Protein AF-A0A0K8NU10-F1 (afdb_monomer_lite)

Secondary structure (DSSP, 8-state):
-----PPPPPPPPPPPP--------------------PPPPTT--HHHHHHHHHHHHHHT-S--PPP--PPS--HHHHHHTTHHHHHHHHHHHHHHHHTT-TTTGGGGTT--HHHHHHHHHHHHHHHTT-S----SPPHHHHHTTS---HHHHHHHHHHHHHHHHHTT--HHHHHHHHHHHGGGHHHH----

InterPro domains:
  IPR001486 Truncated hemoglobin [PF01152] (77-189)
  IPR009050 Globin-like superfamily [SSF46458] (74-190)
  IPR012292 Globin/Protoglobin [G3DSA:1.10.490.10] (69-192)

Organism: Piscinibacter sakaiensis (NCBI:txid1547922)

Structure (mmCIF, N/CA/C/O backbone):
data_AF-A0A0K8NU10-F1
#
_entry.id   AF-A0A0K8NU10-F1
#
loop_
_atom_site.group_PDB
_atom_site.id
_atom_site.type_symbol
_atom_site.label_atom_id
_atom_site.label_alt_id
_atom_site.label_comp_id
_atom_site.label_asym_id
_atom_site.label_entity_id
_atom_site.label_seq_id
_atom_site.pdbx_PDB_ins_code
_atom_site.Cartn_x
_atom_site.Cartn_y
_atom_site.Cartn_z
_atom_site.occupancy
_atom_site.B_iso_or_equiv
_atom_site.auth_seq_id
_atom_site.auth_comp_id
_atom_site.auth_asym_id
_atom_site.auth_atom_id
_atom_site.pdbx_PDB_model_num
ATOM 1 N N . MET A 1 1 ? -20.390 8.077 38.124 1.00 53.06 1 MET A N 1
ATOM 2 C CA . MET A 1 1 ? -19.112 7.602 38.697 1.00 53.06 1 MET A CA 1
ATOM 3 C C . MET A 1 1 ? -19.196 6.093 38.885 1.00 53.06 1 MET A C 1
ATOM 5 O O . MET A 1 1 ? -19.767 5.669 39.873 1.00 53.06 1 MET A O 1
ATOM 9 N N . THR A 1 2 ? -18.676 5.319 37.929 1.00 52.81 2 THR A N 1
ATOM 10 C CA . THR A 1 2 ? -18.485 3.847 37.957 1.00 52.81 2 THR A CA 1
ATOM 11 C C . THR A 1 2 ? -17.644 3.498 36.714 1.00 52.81 2 THR A C 1
ATOM 13 O O . THR A 1 2 ? -18.166 3.134 35.672 1.00 52.81 2 THR A O 1
ATOM 16 N N . SER A 1 3 ? -16.391 3.950 36.662 1.00 49.91 3 SER A N 1
ATOM 17 C CA . SER A 1 3 ? -15.223 3.105 36.956 1.00 49.91 3 SER A CA 1
ATOM 18 C C . SER A 1 3 ? -15.109 1.892 36.021 1.00 49.91 3 SER A C 1
ATOM 20 O O . SER A 1 3 ? -15.654 0.825 36.297 1.00 49.91 3 SER A O 1
ATOM 22 N N . SER A 1 4 ? -14.374 2.067 34.919 1.00 51.44 4 SER A N 1
ATOM 23 C CA . SER A 1 4 ? -13.885 0.965 34.087 1.00 51.44 4 SER A CA 1
ATOM 24 C C . SER A 1 4 ? -12.809 0.180 34.837 1.00 51.44 4 SER A C 1
ATOM 26 O O . SER A 1 4 ? -11.883 0.780 35.380 1.00 51.44 4 SER A O 1
ATOM 28 N N . ALA A 1 5 ? -12.869 -1.151 34.795 1.00 60.06 5 ALA A N 1
ATOM 29 C CA . ALA A 1 5 ? -11.784 -2.018 35.251 1.00 60.06 5 ALA A CA 1
ATOM 30 C C . ALA A 1 5 ? -11.191 -2.781 34.057 1.00 60.06 5 ALA A C 1
ATOM 32 O O . ALA A 1 5 ? -11.875 -3.564 33.401 1.00 60.06 5 ALA A O 1
ATOM 33 N N . CYS A 1 6 ? -9.914 -2.528 33.773 1.00 50.19 6 CYS A N 1
ATOM 34 C CA . CYS A 1 6 ? -9.138 -3.238 32.757 1.00 50.19 6 CYS A CA 1
ATOM 35 C C . CYS A 1 6 ? -8.685 -4.611 33.305 1.00 50.19 6 CYS A C 1
ATOM 37 O O . CYS A 1 6 ? -8.271 -4.673 34.467 1.00 50.19 6 CYS A O 1
ATOM 39 N N . PRO A 1 7 ? -8.745 -5.713 32.531 1.00 71.62 7 PRO A N 1
ATOM 40 C CA . PRO A 1 7 ? -8.253 -7.012 32.986 1.00 71.62 7 PRO A CA 1
ATOM 41 C C . PRO A 1 7 ? -6.711 -7.046 33.109 1.00 71.62 7 PRO A C 1
ATOM 43 O O . PRO A 1 7 ? -6.014 -6.388 32.337 1.00 71.62 7 PRO A O 1
ATOM 46 N N . PRO A 1 8 ? -6.153 -7.825 34.056 1.00 68.50 8 PRO A N 1
ATOM 47 C CA . PRO A 1 8 ? -4.713 -7.869 34.323 1.00 68.50 8 PRO A CA 1
ATOM 48 C C . PRO A 1 8 ? -3.909 -8.672 33.275 1.00 68.50 8 PRO A C 1
ATOM 50 O O . PRO A 1 8 ? -4.461 -9.549 32.603 1.00 68.50 8 PRO A O 1
ATOM 53 N N . PRO A 1 9 ? -2.584 -8.437 33.165 1.00 64.06 9 PRO A N 1
ATOM 54 C CA . PRO A 1 9 ? -1.714 -9.133 32.216 1.00 64.06 9 PRO A CA 1
ATOM 55 C C . PRO A 1 9 ? -1.532 -10.625 32.543 1.00 64.06 9 PRO A C 1
ATOM 57 O O . PRO A 1 9 ? -1.513 -11.041 33.705 1.00 64.06 9 PRO A O 1
ATOM 60 N N . ARG A 1 10 ? -1.344 -11.444 31.499 1.00 71.56 10 ARG A N 1
ATOM 61 C CA . ARG A 1 10 ? -1.061 -12.885 31.628 1.00 71.56 10 ARG A CA 1
ATOM 62 C C . ARG A 1 10 ? 0.404 -13.133 32.016 1.00 71.56 10 ARG A C 1
ATOM 64 O O . ARG A 1 10 ? 1.303 -12.409 31.600 1.00 71.56 10 ARG A O 1
ATOM 71 N N . ARG A 1 11 ? 0.630 -14.162 32.841 1.00 70.00 11 ARG A N 1
ATOM 72 C CA . ARG A 1 11 ? 1.937 -14.517 33.430 1.00 70.00 11 ARG A CA 1
ATOM 73 C C . ARG A 1 11 ? 2.843 -15.298 32.454 1.00 70.00 11 ARG A C 1
ATOM 75 O O . ARG A 1 11 ? 2.315 -15.962 31.563 1.00 70.00 11 ARG A O 1
ATOM 82 N N . PRO A 1 12 ? 4.181 -15.260 32.634 1.00 57.56 12 PRO A N 1
ATOM 83 C CA . PRO A 1 12 ? 5.138 -15.948 31.763 1.00 57.56 12 PRO A CA 1
ATOM 84 C C . PRO A 1 12 ? 5.154 -17.479 31.931 1.00 57.56 12 PRO A C 1
ATOM 86 O O . PRO A 1 12 ? 4.765 -18.020 32.966 1.00 57.56 12 PRO A O 1
ATOM 89 N N . PHE A 1 13 ? 5.661 -18.162 30.899 1.00 47.59 13 PHE A N 1
ATOM 90 C CA . PHE A 1 13 ? 5.809 -19.620 30.821 1.00 47.59 13 PHE A CA 1
ATOM 91 C C . PHE A 1 13 ? 6.768 -20.204 31.881 1.00 47.59 13 PHE A C 1
ATOM 93 O O . PHE A 1 13 ? 7.851 -19.649 32.091 1.00 47.59 13 PHE A O 1
ATOM 100 N N . PRO A 1 14 ? 6.460 -21.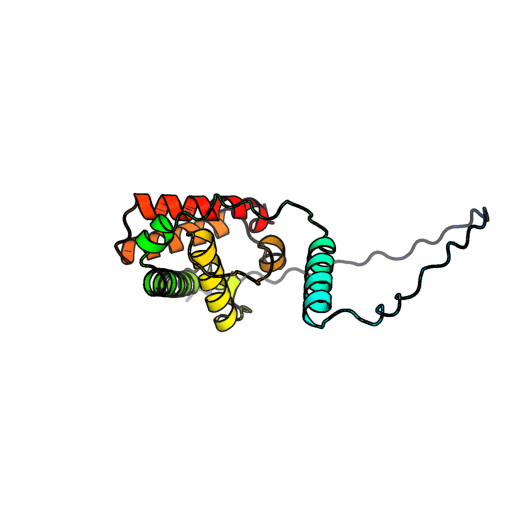373 32.477 1.00 61.03 14 PRO A N 1
ATOM 101 C CA . PRO A 1 14 ? 7.429 -22.138 33.254 1.00 61.03 14 PRO A CA 1
ATOM 102 C C . PRO A 1 14 ? 8.402 -22.903 32.339 1.00 61.03 14 PRO A C 1
ATOM 104 O O . PRO A 1 14 ? 7.995 -23.607 31.416 1.00 61.03 14 PRO A O 1
ATOM 107 N N . ARG A 1 15 ? 9.704 -22.812 32.635 1.00 55.34 15 ARG A N 1
ATOM 108 C CA . ARG A 1 15 ? 10.737 -23.703 32.080 1.00 55.34 15 ARG A CA 1
ATOM 109 C C . ARG A 1 15 ? 10.727 -25.033 32.842 1.00 55.34 15 ARG A C 1
ATOM 111 O O . ARG A 1 15 ? 10.757 -25.016 34.070 1.00 55.34 15 ARG A O 1
ATOM 118 N N . ALA A 1 16 ? 10.741 -26.161 32.134 1.00 51.81 16 ALA A N 1
ATOM 119 C CA . ALA A 1 16 ? 10.943 -27.485 32.731 1.00 51.81 16 ALA A CA 1
ATOM 120 C C . ALA A 1 16 ? 12.447 -27.847 32.781 1.00 51.81 16 ALA A C 1
ATOM 122 O O . ALA A 1 16 ? 13.176 -27.483 31.853 1.00 51.81 16 ALA A O 1
ATOM 123 N N . PRO A 1 17 ? 12.931 -28.535 33.834 1.00 52.34 17 PRO A N 1
ATOM 124 C CA . PRO A 1 17 ? 14.342 -28.867 33.983 1.00 52.34 17 PRO A CA 1
ATOM 125 C C . PRO A 1 17 ? 14.751 -30.209 33.353 1.00 52.34 17 PRO A C 1
ATOM 127 O O . PRO A 1 17 ? 13.970 -31.146 33.211 1.00 52.34 17 PRO A O 1
ATOM 130 N N . LEU A 1 18 ? 16.045 -30.249 33.046 1.00 47.84 18 LEU A N 1
ATOM 131 C CA . LEU A 1 18 ? 16.920 -31.363 32.685 1.00 47.84 18 LEU A CA 1
ATOM 132 C C . LEU A 1 18 ? 16.560 -32.746 33.280 1.00 47.84 18 LEU A C 1
ATOM 134 O O . LEU A 1 18 ? 16.511 -32.904 34.498 1.00 47.84 18 LEU A O 1
ATOM 138 N N . ALA A 1 19 ? 16.488 -33.770 32.421 1.00 49.47 19 ALA A N 1
ATOM 139 C CA . ALA A 1 19 ? 16.594 -35.180 32.805 1.00 49.47 19 ALA A CA 1
ATOM 140 C C . ALA A 1 19 ? 17.705 -35.867 31.987 1.00 49.47 19 ALA A C 1
ATOM 142 O O . ALA A 1 19 ? 17.554 -36.172 30.806 1.00 49.47 19 ALA A O 1
ATOM 143 N N . LEU A 1 20 ? 18.846 -36.062 32.643 1.00 42.09 20 LEU A N 1
ATOM 144 C CA . LEU A 1 20 ? 19.995 -36.853 32.203 1.00 42.09 20 LEU A CA 1
ATOM 145 C C . LEU A 1 20 ? 19.643 -38.350 32.238 1.00 42.09 20 LEU A C 1
ATOM 147 O O . LEU A 1 20 ? 19.118 -38.770 33.261 1.00 42.09 20 LEU A O 1
ATOM 151 N N . LEU A 1 21 ? 20.007 -39.155 31.224 1.00 44.81 21 LEU A N 1
ATOM 152 C CA . LEU A 1 21 ? 20.260 -40.606 31.376 1.00 44.81 21 LEU A CA 1
ATOM 153 C C . LEU A 1 21 ? 20.993 -41.221 30.152 1.00 44.81 21 LEU A C 1
ATOM 155 O O . LEU A 1 21 ? 20.432 -41.377 29.076 1.00 44.81 21 LEU A O 1
ATOM 159 N N . LEU A 1 22 ? 22.260 -41.581 30.388 1.00 44.12 22 LEU A N 1
ATOM 160 C CA . LEU A 1 22 ? 23.029 -42.730 29.870 1.00 44.12 22 LEU A CA 1
ATOM 161 C C . LEU A 1 22 ? 23.058 -43.107 28.365 1.00 44.12 22 LEU A C 1
ATOM 163 O O . LEU A 1 22 ? 22.191 -43.789 27.836 1.00 44.12 22 LEU A O 1
ATOM 167 N N . ALA A 1 23 ? 24.235 -42.846 27.783 1.00 43.00 23 ALA A N 1
ATOM 168 C CA . ALA A 1 23 ? 25.160 -43.854 27.237 1.00 43.00 23 ALA A CA 1
ATOM 169 C C . ALA A 1 23 ? 24.640 -44.938 26.260 1.00 43.00 23 ALA A C 1
ATOM 171 O O . ALA A 1 23 ? 24.169 -45.999 26.659 1.00 43.00 23 ALA A O 1
ATOM 172 N N . GLY A 1 24 ? 24.956 -44.744 24.976 1.00 37.50 24 GLY A N 1
ATOM 173 C CA . GLY A 1 24 ? 25.001 -45.794 23.954 1.00 37.50 24 GLY A CA 1
ATOM 174 C C . GLY A 1 24 ? 26.088 -45.473 22.928 1.00 37.50 24 GLY A C 1
ATOM 175 O O . GLY A 1 24 ? 25.858 -44.707 21.997 1.00 37.50 24 GLY A O 1
ATOM 176 N N . ALA A 1 25 ? 27.300 -45.996 23.127 1.00 52.28 25 ALA A N 1
ATOM 177 C CA . ALA A 1 25 ? 28.438 -45.693 22.265 1.00 52.28 25 ALA A CA 1
ATOM 178 C C . ALA A 1 25 ? 28.442 -46.571 21.005 1.00 52.28 25 ALA A C 1
ATOM 180 O O . ALA A 1 25 ? 28.657 -47.776 21.097 1.00 52.28 25 ALA A O 1
ATOM 181 N N . PHE A 1 26 ? 28.317 -45.951 19.831 1.00 44.09 26 PHE A N 1
ATOM 182 C CA . PHE A 1 26 ? 28.845 -46.499 18.581 1.00 44.09 26 PHE A CA 1
ATOM 183 C C . PHE A 1 26 ? 29.589 -45.408 17.817 1.00 44.09 26 PHE A C 1
ATOM 185 O O . PHE A 1 26 ? 28.994 -44.513 17.222 1.00 44.09 26 PHE A O 1
ATOM 192 N N . ALA A 1 27 ? 30.917 -45.490 17.849 1.00 48.19 27 ALA A N 1
ATOM 193 C CA . ALA A 1 27 ? 31.776 -44.686 17.001 1.00 48.19 27 ALA A CA 1
ATOM 194 C C . ALA A 1 27 ? 31.917 -45.369 15.635 1.00 48.19 27 ALA A C 1
ATOM 196 O O . ALA A 1 27 ? 32.550 -46.417 15.527 1.00 48.19 27 ALA A O 1
ATOM 197 N N . VAL A 1 28 ? 31.380 -44.747 14.585 1.00 52.53 28 VAL A N 1
ATOM 198 C CA . VAL A 1 28 ? 31.840 -44.968 13.209 1.00 52.53 28 VAL A CA 1
ATOM 199 C C . VAL A 1 28 ? 32.232 -43.611 12.649 1.00 52.53 28 VAL A C 1
ATOM 201 O O . VAL A 1 28 ? 31.415 -42.696 12.557 1.00 52.53 28 VAL A O 1
ATOM 204 N N . GLY A 1 29 ? 33.518 -43.458 12.346 1.00 48.31 29 GLY A N 1
ATOM 205 C CA . GLY A 1 29 ? 34.075 -42.192 11.901 1.00 48.31 29 GLY A CA 1
ATOM 206 C C . GLY A 1 29 ? 33.703 -41.874 10.456 1.00 48.31 29 GLY A C 1
ATOM 207 O O . GLY A 1 29 ? 33.970 -42.647 9.540 1.00 48.31 29 GLY A O 1
ATOM 208 N N . SER A 1 30 ? 33.184 -40.673 10.239 1.00 44.94 30 SER A N 1
ATOM 209 C CA . SER A 1 30 ? 33.391 -39.938 8.994 1.00 44.94 30 SER A CA 1
ATOM 210 C C . SER A 1 30 ? 33.490 -38.461 9.336 1.00 44.94 30 SER A C 1
ATOM 212 O O . SER A 1 30 ? 32.489 -37.766 9.490 1.00 44.94 30 SER A O 1
ATOM 214 N N . ALA A 1 31 ? 34.729 -37.991 9.489 1.00 45.94 31 ALA A N 1
ATOM 215 C CA . ALA A 1 31 ? 35.037 -36.573 9.564 1.00 45.94 31 ALA A CA 1
ATOM 216 C C . ALA A 1 31 ? 34.828 -35.962 8.172 1.00 45.94 31 ALA A C 1
ATOM 218 O O . ALA A 1 31 ? 35.775 -35.765 7.411 1.00 45.94 31 ALA A O 1
ATOM 219 N N . ALA A 1 32 ? 33.569 -35.683 7.831 1.00 47.06 32 ALA A N 1
ATOM 220 C CA . ALA A 1 32 ? 33.248 -34.768 6.752 1.00 47.06 32 ALA A CA 1
ATOM 221 C C . ALA A 1 32 ? 33.792 -33.395 7.162 1.00 47.06 32 ALA A C 1
ATOM 223 O O . ALA A 1 32 ? 33.199 -32.696 7.986 1.00 47.06 32 ALA A O 1
ATOM 224 N N . ALA A 1 33 ? 34.970 -33.051 6.640 1.00 42.62 33 ALA A N 1
ATOM 225 C CA . ALA A 1 33 ? 35.561 -31.740 6.827 1.00 42.62 33 ALA A CA 1
ATOM 226 C C . ALA A 1 33 ? 34.549 -30.690 6.359 1.00 42.62 33 ALA A C 1
ATOM 228 O O . ALA A 1 33 ? 34.180 -30.656 5.184 1.00 42.62 33 ALA A O 1
ATOM 229 N N . GLN A 1 34 ? 34.077 -29.853 7.285 1.00 52.75 34 GLN A N 1
ATOM 230 C CA . GLN A 1 34 ? 33.239 -28.719 6.923 1.00 52.75 34 GLN A CA 1
ATOM 231 C C . GLN A 1 34 ? 34.078 -27.806 6.021 1.00 52.75 34 GLN A C 1
ATOM 233 O O . GLN A 1 34 ? 35.161 -27.390 6.448 1.00 52.75 34 GLN A O 1
ATOM 238 N N . PRO A 1 35 ? 33.638 -27.494 4.789 1.00 47.38 35 PRO A N 1
ATOM 239 C CA . PRO A 1 35 ? 34.339 -26.515 3.982 1.00 47.38 35 PRO A CA 1
ATOM 240 C C . PRO A 1 35 ? 34.232 -25.168 4.698 1.00 47.38 35 PRO A C 1
ATOM 242 O O . PRO A 1 35 ? 33.139 -24.627 4.869 1.00 47.38 35 PRO A O 1
ATOM 245 N N . GLY A 1 36 ? 35.376 -24.634 5.132 1.00 56.59 36 GLY A N 1
ATOM 246 C CA . GLY A 1 36 ? 35.460 -23.245 5.577 1.00 56.59 36 GLY A CA 1
ATOM 247 C C . GLY A 1 36 ? 34.979 -22.299 4.467 1.00 56.59 36 GLY A C 1
ATOM 248 O O . GLY A 1 36 ? 34.924 -22.708 3.302 1.00 56.59 36 GLY A O 1
ATOM 249 N N . PRO A 1 37 ? 34.622 -21.044 4.793 1.00 57.56 37 PRO A N 1
ATOM 250 C CA . PRO A 1 37 ? 34.118 -20.097 3.805 1.00 57.56 37 PRO A CA 1
ATOM 251 C C . PRO A 1 37 ? 35.109 -19.980 2.645 1.00 57.56 37 PRO A C 1
ATOM 253 O O . PRO A 1 37 ? 36.232 -19.504 2.818 1.00 57.56 37 PRO A O 1
ATOM 256 N N . ALA A 1 38 ? 34.694 -20.453 1.468 1.00 56.62 38 ALA A N 1
ATOM 257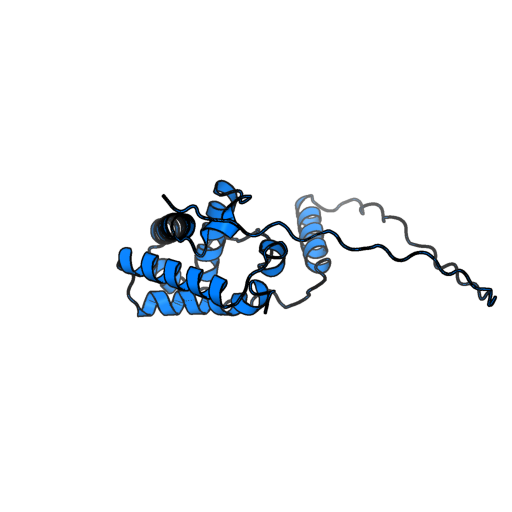 C CA . ALA A 1 38 ? 35.518 -20.405 0.273 1.00 56.62 38 ALA A CA 1
ATOM 258 C C . ALA A 1 38 ? 35.875 -18.945 -0.020 1.00 56.62 38 ALA A C 1
ATOM 260 O O . ALA A 1 38 ? 34.983 -18.100 -0.149 1.00 56.62 38 ALA A O 1
ATOM 261 N N . ALA A 1 39 ? 37.174 -18.655 -0.115 1.00 55.31 39 ALA A N 1
ATOM 262 C CA . ALA A 1 39 ? 37.647 -17.331 -0.491 1.00 55.31 39 ALA A CA 1
ATOM 263 C C . ALA A 1 39 ? 36.999 -16.912 -1.828 1.00 55.31 39 ALA A C 1
ATOM 265 O O . ALA A 1 39 ? 36.853 -17.757 -2.720 1.00 55.31 39 ALA A O 1
ATOM 266 N N . PRO A 1 40 ? 36.586 -15.642 -1.988 1.00 56.94 40 PRO A N 1
ATOM 267 C CA . PRO A 1 40 ? 35.978 -15.187 -3.231 1.00 56.94 40 PRO A CA 1
ATOM 268 C C . PRO A 1 40 ? 36.960 -15.387 -4.390 1.00 56.94 40 PRO A C 1
ATOM 270 O O . PRO A 1 40 ? 38.117 -14.971 -4.315 1.00 56.94 40 PRO A O 1
ATOM 273 N N . ALA A 1 41 ? 36.496 -16.035 -5.460 1.00 54.38 41 ALA A N 1
ATOM 274 C CA . ALA A 1 41 ? 37.310 -16.268 -6.645 1.00 54.38 41 ALA A CA 1
ATOM 275 C C . ALA A 1 41 ? 37.750 -14.920 -7.257 1.00 54.38 41 ALA A C 1
ATOM 277 O O . ALA A 1 41 ? 36.896 -14.056 -7.486 1.00 54.38 41 ALA A O 1
ATOM 278 N N . PRO A 1 42 ? 39.052 -14.711 -7.526 1.00 58.62 42 PRO A N 1
ATOM 279 C CA . PRO A 1 42 ? 39.532 -13.454 -8.082 1.00 58.62 42 PRO A CA 1
ATOM 280 C C . PRO A 1 42 ? 39.078 -13.291 -9.541 1.00 58.62 42 PRO A C 1
ATOM 282 O O . PRO A 1 42 ? 39.153 -14.232 -10.326 1.00 58.62 42 PRO A O 1
ATOM 285 N N . GLY A 1 43 ? 38.656 -12.076 -9.913 1.00 66.62 43 GLY A N 1
ATOM 286 C CA . GLY A 1 43 ? 38.453 -11.679 -11.315 1.00 66.62 43 GLY A CA 1
ATOM 287 C C . GLY A 1 43 ? 37.012 -11.419 -11.774 1.00 66.62 43 GLY A C 1
ATOM 288 O O . GLY A 1 43 ? 36.824 -11.039 -12.925 1.00 66.62 43 GLY A O 1
ATOM 289 N N . LEU A 1 44 ? 35.995 -11.571 -10.919 1.00 70.19 44 LEU A N 1
ATOM 290 C CA . LEU A 1 44 ? 34.618 -11.181 -11.268 1.00 70.19 44 LEU A CA 1
ATOM 291 C C . LEU A 1 44 ? 34.399 -9.673 -11.080 1.00 70.19 44 LEU A C 1
ATOM 293 O O . LEU A 1 44 ? 34.861 -9.111 -10.084 1.00 70.19 44 LEU A O 1
ATOM 297 N N . SER A 1 45 ? 33.662 -9.026 -11.991 1.00 79.69 45 SER A N 1
ATOM 298 C CA . SER A 1 45 ? 33.322 -7.602 -11.852 1.00 79.69 45 SER A CA 1
ATOM 299 C C . SER A 1 45 ? 32.448 -7.363 -10.607 1.00 79.69 45 SER A C 1
ATOM 301 O O . SER A 1 45 ? 31.733 -8.278 -10.179 1.00 79.69 45 SER A O 1
ATOM 303 N N . PRO A 1 46 ? 32.451 -6.150 -10.019 1.00 81.44 46 PRO A N 1
ATOM 304 C CA . PRO A 1 46 ? 31.573 -5.822 -8.893 1.00 81.44 46 PRO A CA 1
ATOM 305 C C . PRO A 1 46 ? 30.088 -6.088 -9.187 1.00 81.44 46 PRO A C 1
ATOM 307 O O . PRO A 1 46 ? 29.351 -6.516 -8.303 1.00 81.44 46 PRO A O 1
ATOM 310 N N . GLU A 1 47 ? 29.665 -5.909 -10.441 1.00 71.56 47 GLU A N 1
ATOM 311 C CA . GLU A 1 47 ? 28.308 -6.197 -10.918 1.00 71.56 47 GLU A CA 1
ATOM 312 C C . GLU A 1 47 ? 28.003 -7.700 -10.867 1.00 71.56 47 GLU A C 1
ATOM 314 O O . GLU A 1 47 ? 27.011 -8.108 -10.263 1.00 71.56 47 GLU A O 1
ATOM 319 N N . THR A 1 48 ? 28.894 -8.546 -11.402 1.00 80.50 48 THR A N 1
ATOM 320 C CA . THR A 1 48 ? 28.746 -10.009 -11.337 1.00 80.50 48 THR A CA 1
ATOM 321 C C . THR A 1 48 ? 28.764 -10.515 -9.892 1.00 80.50 48 THR A C 1
ATOM 323 O O . THR A 1 48 ? 28.011 -11.424 -9.543 1.00 80.50 48 THR A O 1
ATOM 326 N N . GLN A 1 49 ? 29.586 -9.920 -9.021 1.00 78.75 49 GLN A N 1
ATOM 327 C CA . GLN A 1 49 ? 29.600 -10.253 -7.594 1.00 78.75 49 GLN A CA 1
ATOM 328 C C . GLN A 1 49 ? 28.276 -9.876 -6.907 1.00 78.75 49 GLN A C 1
ATOM 330 O O . GLN A 1 49 ? 27.739 -10.683 -6.144 1.00 78.75 49 GLN A O 1
ATOM 335 N N . ALA A 1 50 ? 27.716 -8.700 -7.210 1.00 70.69 50 ALA A N 1
ATOM 336 C CA . ALA A 1 50 ? 26.418 -8.266 -6.694 1.00 70.69 50 ALA A CA 1
ATOM 337 C C . ALA A 1 50 ? 25.262 -9.152 -7.193 1.00 70.69 50 ALA A C 1
ATOM 339 O O . ALA A 1 50 ? 24.360 -9.483 -6.421 1.00 70.69 50 ALA A O 1
ATOM 340 N N . GLU A 1 51 ? 25.291 -9.588 -8.453 1.00 67.06 51 GLU A N 1
ATOM 341 C CA . GLU A 1 51 ? 24.270 -10.478 -9.012 1.00 67.06 51 GLU A CA 1
ATOM 342 C C . GLU A 1 51 ? 24.334 -11.889 -8.406 1.00 67.06 51 GLU A C 1
ATOM 344 O O . GLU A 1 51 ? 23.315 -12.413 -7.955 1.00 67.06 51 GLU A O 1
ATOM 349 N N . ILE A 1 52 ? 25.533 -12.463 -8.252 1.00 73.94 52 ILE A N 1
ATOM 350 C CA . ILE A 1 52 ? 25.722 -13.739 -7.540 1.00 73.94 52 ILE A CA 1
ATOM 351 C C . ILE A 1 52 ? 25.268 -13.632 -6.075 1.00 73.94 52 ILE A C 1
ATOM 353 O O . ILE A 1 52 ? 24.660 -14.570 -5.552 1.00 73.94 52 ILE A O 1
ATOM 357 N N . ALA A 1 53 ? 25.524 -12.504 -5.403 1.00 71.56 53 ALA A N 1
ATOM 358 C CA . ALA A 1 53 ? 25.055 -12.271 -4.038 1.00 71.56 53 ALA A CA 1
ATOM 359 C C . ALA A 1 53 ? 23.518 -12.211 -3.957 1.00 71.56 53 ALA A C 1
ATOM 361 O O . ALA A 1 53 ? 22.935 -12.858 -3.087 1.00 71.56 53 ALA A O 1
ATOM 362 N N . ARG A 1 54 ? 22.855 -11.519 -4.897 1.00 73.88 54 ARG A N 1
ATOM 363 C CA . ARG A 1 54 ? 21.384 -11.478 -5.016 1.00 73.88 54 ARG A CA 1
ATOM 364 C C . ARG A 1 54 ? 20.789 -12.872 -5.234 1.00 73.88 54 ARG A C 1
ATOM 366 O O . ARG A 1 54 ? 19.863 -13.250 -4.519 1.00 73.88 54 ARG A O 1
ATOM 373 N N . VAL A 1 55 ? 21.346 -13.661 -6.157 1.00 68.44 55 VAL A N 1
ATOM 374 C CA . VAL A 1 55 ? 20.887 -15.037 -6.427 1.00 68.44 55 VAL A CA 1
ATOM 375 C C . VAL A 1 55 ? 21.066 -15.931 -5.196 1.00 68.44 55 VAL A C 1
ATOM 377 O O . VAL A 1 55 ? 20.134 -16.632 -4.807 1.00 68.44 55 VAL A O 1
ATOM 380 N N . ARG A 1 56 ? 22.219 -15.868 -4.515 1.00 78.44 56 ARG A N 1
ATOM 381 C CA . ARG A 1 56 ? 22.459 -16.634 -3.277 1.00 78.44 56 ARG A CA 1
ATOM 382 C C . ARG A 1 56 ? 21.523 -16.228 -2.139 1.00 78.44 56 ARG A C 1
ATOM 384 O O . ARG A 1 56 ? 21.030 -17.104 -1.438 1.00 78.44 56 ARG A O 1
ATOM 391 N N . ALA A 1 57 ? 21.243 -14.935 -1.974 1.00 63.56 57 ALA A N 1
ATOM 392 C CA . ALA A 1 57 ? 20.295 -14.448 -0.974 1.00 63.56 57 ALA A CA 1
ATOM 393 C C . ALA A 1 57 ? 18.858 -14.924 -1.257 1.00 63.56 57 ALA A C 1
ATOM 395 O O . ALA A 1 57 ? 18.151 -15.302 -0.325 1.00 63.56 57 ALA A O 1
ATOM 396 N N . ALA A 1 58 ? 18.449 -14.978 -2.530 1.00 56.38 58 ALA A N 1
ATOM 397 C CA . ALA A 1 58 ? 17.164 -15.548 -2.935 1.00 56.38 58 ALA A CA 1
ATOM 398 C C . ALA A 1 58 ? 17.088 -17.069 -2.692 1.00 56.38 58 ALA A C 1
ATOM 400 O O . ALA A 1 58 ? 16.058 -17.568 -2.250 1.00 56.38 58 ALA A O 1
ATOM 401 N N . MET A 1 59 ? 18.183 -17.805 -2.918 1.00 56.91 59 MET A N 1
ATOM 402 C CA . MET A 1 59 ? 18.267 -19.251 -2.648 1.00 56.91 59 MET A CA 1
ATOM 403 C C . MET A 1 59 ? 18.377 -19.608 -1.155 1.00 56.91 59 MET A C 1
ATOM 405 O O . MET A 1 59 ? 18.176 -20.764 -0.796 1.00 56.91 59 MET A O 1
ATOM 409 N N . ALA A 1 60 ? 18.693 -18.642 -0.287 1.00 58.34 60 ALA A N 1
ATOM 410 C CA . ALA A 1 60 ? 18.767 -18.823 1.165 1.00 58.34 60 ALA A CA 1
ATOM 411 C C . ALA A 1 60 ? 17.423 -18.577 1.887 1.00 58.34 60 ALA A C 1
ATOM 413 O O . ALA A 1 60 ? 17.366 -18.618 3.117 1.00 58.34 60 ALA A O 1
ATOM 414 N N . ASP A 1 61 ? 16.339 -18.305 1.152 1.00 52.12 61 ASP A N 1
ATOM 415 C CA . ASP A 1 61 ? 14.989 -18.211 1.713 1.00 52.12 61 ASP A CA 1
ATOM 416 C C . ASP A 1 61 ? 14.416 -19.627 1.951 1.00 52.12 61 ASP A C 1
ATOM 418 O O . ASP A 1 61 ? 14.281 -20.383 0.988 1.00 52.12 61 ASP A O 1
ATOM 422 N N . PRO A 1 62 ? 14.060 -20.029 3.190 1.00 53.75 62 PRO A N 1
ATOM 423 C CA . PRO A 1 62 ? 13.562 -21.382 3.474 1.00 53.75 62 PRO A CA 1
ATOM 424 C C . PRO A 1 62 ? 12.160 -21.681 2.906 1.00 53.75 62 PRO A C 1
ATOM 426 O O . PRO A 1 62 ? 11.651 -22.785 3.086 1.00 53.75 62 PRO A O 1
ATOM 429 N N . ASP A 1 63 ? 11.528 -20.718 2.231 1.00 55.78 63 ASP A N 1
ATOM 430 C CA . ASP A 1 63 ? 10.236 -20.857 1.553 1.00 55.78 63 ASP A CA 1
ATOM 431 C C . ASP A 1 63 ? 10.426 -20.649 0.035 1.00 55.78 63 ASP A C 1
ATOM 433 O O . ASP A 1 63 ? 10.197 -19.546 -0.471 1.00 55.78 63 ASP A O 1
ATOM 437 N N . PRO A 1 64 ? 10.863 -21.682 -0.719 1.00 52.50 64 PRO A N 1
ATOM 438 C CA . PRO A 1 64 ? 11.170 -21.591 -2.146 1.00 52.50 64 PRO A CA 1
ATOM 439 C C . PRO A 1 64 ? 9.897 -21.614 -3.004 1.00 52.50 64 PRO A C 1
ATOM 441 O O . PRO A 1 64 ? 9.825 -22.291 -4.033 1.00 52.50 64 PRO A O 1
ATOM 444 N N . ARG A 1 65 ? 8.849 -20.893 -2.589 1.00 57.50 65 ARG A N 1
ATOM 445 C CA . ARG A 1 65 ? 7.716 -20.655 -3.480 1.00 57.50 65 ARG A CA 1
ATOM 446 C C . ARG A 1 65 ? 8.200 -19.810 -4.656 1.00 57.50 65 ARG A C 1
ATOM 448 O O . ARG A 1 65 ? 8.978 -18.876 -4.454 1.00 57.50 65 ARG A O 1
ATOM 455 N N . PRO A 1 66 ? 7.768 -20.142 -5.887 1.00 47.25 66 PRO A N 1
ATOM 456 C CA . PRO A 1 66 ? 8.225 -19.432 -7.070 1.00 47.25 66 PRO A CA 1
ATOM 457 C C . PRO A 1 66 ? 7.952 -17.934 -6.896 1.00 47.25 66 PRO A C 1
ATOM 459 O O . PRO A 1 66 ? 6.932 -17.584 -6.281 1.00 47.25 66 PRO A O 1
ATOM 462 N N . PRO A 1 67 ? 8.820 -17.051 -7.435 1.00 54.22 67 PRO A N 1
ATOM 463 C CA . PRO A 1 67 ? 8.520 -15.625 -7.466 1.00 54.22 67 PRO A CA 1
ATOM 464 C C . PRO A 1 67 ? 7.110 -15.477 -8.023 1.00 54.22 67 PRO A C 1
ATOM 466 O O . PRO A 1 67 ? 6.794 -16.134 -9.014 1.00 54.22 67 PRO A O 1
ATOM 469 N N . VAL A 1 68 ? 6.253 -14.688 -7.360 1.00 55.09 68 VAL A N 1
ATOM 470 C CA . VAL A 1 68 ? 4.860 -14.522 -7.797 1.00 55.09 68 VAL A CA 1
ATOM 471 C C . VAL A 1 68 ? 4.902 -14.147 -9.271 1.00 55.09 68 VAL A C 1
ATOM 473 O O . VAL A 1 68 ? 5.371 -13.058 -9.614 1.00 55.09 68 VAL A O 1
ATOM 476 N N . VAL A 1 69 ? 4.479 -15.087 -10.123 1.00 47.50 69 VAL A N 1
ATOM 477 C CA . VAL A 1 69 ? 4.476 -14.929 -11.575 1.00 47.50 69 VAL A CA 1
ATOM 478 C C . VAL A 1 69 ? 3.291 -14.034 -11.882 1.00 47.50 69 VAL A C 1
ATOM 480 O O . VAL A 1 69 ? 2.204 -14.489 -12.232 1.00 47.50 69 VAL A O 1
ATOM 483 N N . VAL A 1 70 ? 3.495 -12.741 -11.635 1.00 54.31 70 VAL A N 1
ATOM 484 C CA . VAL A 1 70 ? 2.597 -11.692 -12.095 1.00 54.31 70 VAL A CA 1
ATOM 485 C C . VAL A 1 70 ? 2.492 -11.873 -13.605 1.00 54.31 70 VAL A C 1
ATOM 487 O O . VAL A 1 70 ? 3.508 -12.090 -14.274 1.00 54.31 70 VAL A O 1
ATOM 490 N N . ALA A 1 71 ? 1.270 -11.825 -14.132 1.00 52.88 71 ALA A N 1
ATOM 491 C CA . ALA A 1 71 ? 1.052 -11.823 -15.573 1.00 52.88 71 ALA A CA 1
ATOM 492 C C . ALA A 1 71 ? 1.936 -10.741 -16.232 1.00 52.88 71 ALA A C 1
ATOM 494 O O . ALA A 1 71 ? 2.221 -9.728 -15.579 1.00 52.88 71 ALA A O 1
ATOM 495 N N . PRO A 1 72 ? 2.388 -10.931 -17.490 1.00 52.75 72 PRO A N 1
ATOM 496 C CA . PRO A 1 72 ? 3.207 -9.937 -18.180 1.00 52.75 72 PRO A CA 1
ATOM 497 C C . PRO A 1 72 ? 2.564 -8.558 -18.048 1.00 52.75 72 PRO A C 1
ATOM 499 O O . PRO A 1 72 ? 1.353 -8.424 -18.231 1.00 52.75 72 PRO A O 1
ATOM 502 N N . ALA A 1 73 ? 3.374 -7.570 -17.661 1.00 56.53 73 ALA A N 1
ATOM 503 C CA . ALA A 1 73 ? 2.890 -6.265 -17.237 1.00 56.53 73 ALA A CA 1
ATOM 504 C C . ALA A 1 73 ? 1.954 -5.660 -18.293 1.00 56.53 73 ALA A C 1
ATOM 506 O O . ALA A 1 73 ? 2.399 -5.273 -19.372 1.00 56.53 73 ALA A O 1
ATOM 507 N N . ASP A 1 74 ? 0.663 -5.568 -17.963 1.00 62.88 74 ASP A N 1
ATOM 508 C CA . ASP A 1 74 ? -0.296 -4.745 -18.690 1.00 62.88 74 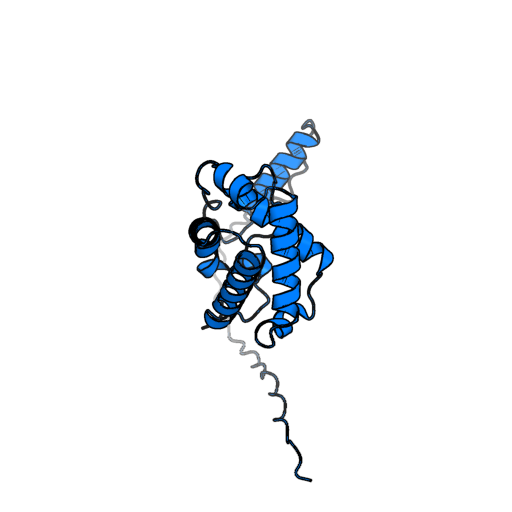ASP A CA 1
ATOM 509 C C . ASP A 1 74 ? -0.280 -3.339 -18.071 1.00 62.88 74 ASP A C 1
ATOM 511 O O . ASP A 1 74 ? -0.976 -3.095 -17.076 1.00 62.88 74 ASP A O 1
ATOM 515 N N . PRO A 1 75 ? 0.467 -2.376 -18.644 1.00 81.44 75 PRO A N 1
ATOM 516 C CA . PRO A 1 75 ? 0.499 -1.016 -18.127 1.00 81.44 75 PRO A CA 1
ATOM 517 C C . PRO A 1 75 ? -0.859 -0.306 -18.235 1.00 81.44 75 PRO A C 1
ATOM 519 O O . PRO A 1 75 ? -0.981 0.815 -17.744 1.00 81.44 75 PRO A O 1
ATOM 522 N N . ALA A 1 76 ? -1.897 -0.895 -18.849 1.00 93.81 76 ALA A N 1
ATOM 523 C CA . ALA A 1 76 ? -3.239 -0.327 -18.800 1.00 93.81 76 ALA A CA 1
ATOM 524 C C . ALA A 1 76 ? -3.823 -0.318 -17.380 1.00 93.81 76 ALA A C 1
ATOM 526 O O . ALA A 1 76 ? -4.583 0.600 -17.083 1.00 93.81 76 ALA A O 1
ATOM 527 N N . LEU A 1 77 ? -3.467 -1.258 -16.491 1.00 96.25 77 LEU A N 1
ATOM 528 C CA . LEU A 1 77 ? -3.903 -1.189 -15.090 1.00 96.25 77 LEU A CA 1
ATOM 529 C C . LEU A 1 77 ? -3.196 -0.041 -14.351 1.00 96.25 77 LEU A C 1
ATOM 531 O O . LEU A 1 77 ? -3.870 0.812 -13.782 1.00 96.25 77 LEU A O 1
ATOM 535 N N . TYR A 1 78 ? -1.868 0.053 -14.442 1.00 97.12 78 TYR A N 1
ATOM 536 C CA . TYR A 1 78 ? -1.086 1.162 -13.883 1.00 97.12 78 TYR A CA 1
ATOM 537 C C . TYR A 1 78 ? -1.562 2.535 -14.385 1.00 97.12 78 TYR A C 1
ATOM 539 O O . TYR A 1 78 ? -1.766 3.452 -13.588 1.00 97.12 78 TYR A O 1
ATOM 547 N N . ARG A 1 79 ? -1.823 2.676 -15.694 1.00 97.00 79 ARG A N 1
ATOM 548 C CA . ARG A 1 79 ? -2.415 3.899 -16.266 1.00 97.00 79 ARG A CA 1
ATOM 549 C C . ARG A 1 79 ? -3.822 4.168 -15.730 1.00 97.00 79 ARG A C 1
ATOM 551 O O . ARG A 1 79 ? -4.109 5.306 -15.379 1.00 97.00 79 ARG A O 1
ATOM 558 N N . ALA A 1 80 ? -4.680 3.150 -15.627 1.00 97.50 80 ALA A N 1
ATOM 559 C CA . ALA A 1 80 ? -6.045 3.298 -15.115 1.00 97.50 80 ALA A CA 1
ATOM 560 C C . ALA A 1 80 ? -6.106 3.643 -13.614 1.00 97.50 80 ALA A C 1
ATOM 562 O O . ALA A 1 80 ? -7.079 4.246 -13.172 1.00 97.50 80 ALA A O 1
ATOM 563 N N . LEU A 1 81 ? -5.066 3.310 -12.842 1.00 98.12 81 LEU A N 1
ATOM 564 C CA . LEU A 1 81 ? -4.891 3.763 -11.456 1.00 98.12 81 LEU A CA 1
ATOM 565 C C . LEU A 1 81 ? -4.337 5.196 -11.348 1.00 98.12 81 LEU A C 1
ATOM 567 O O . LEU A 1 81 ? -4.261 5.720 -10.241 1.00 98.12 81 LEU A O 1
ATOM 571 N N . GLY A 1 82 ? -3.962 5.834 -12.466 1.00 97.12 82 GLY A N 1
ATOM 572 C CA . GLY A 1 82 ? -3.425 7.200 -12.525 1.00 97.12 82 GLY A CA 1
ATOM 573 C C . GLY A 1 82 ? -1.893 7.301 -12.571 1.00 97.12 82 GLY A C 1
ATOM 574 O O . GLY A 1 82 ? -1.343 8.369 -12.299 1.00 97.12 82 GLY A O 1
ATOM 575 N N . GLY A 1 83 ? -1.178 6.214 -12.882 1.00 96.69 83 GLY A N 1
ATOM 576 C CA . GLY A 1 83 ? 0.285 6.215 -12.977 1.00 96.69 83 GLY A CA 1
ATOM 577 C C . GLY A 1 83 ? 0.970 6.589 -11.649 1.00 96.69 83 GLY A C 1
ATOM 578 O O . GLY A 1 83 ? 0.455 6.228 -10.589 1.00 96.69 83 GLY A O 1
ATOM 579 N N . PRO A 1 84 ? 2.108 7.317 -11.658 1.00 96.94 84 PRO A N 1
ATOM 580 C CA . PRO A 1 84 ? 2.857 7.637 -10.439 1.00 96.94 84 PRO A CA 1
ATOM 581 C C . PRO A 1 84 ? 2.021 8.382 -9.387 1.00 96.94 84 PRO A C 1
ATOM 583 O O . PRO A 1 84 ? 1.921 7.921 -8.255 1.00 96.94 84 PRO A O 1
ATOM 586 N N . ALA A 1 85 ? 1.366 9.485 -9.770 1.00 98.12 85 ALA A N 1
ATOM 587 C CA . ALA A 1 85 ? 0.522 10.292 -8.877 1.00 98.12 85 ALA A CA 1
ATOM 588 C C . ALA A 1 85 ? -0.764 9.556 -8.446 1.00 98.12 85 ALA A C 1
ATOM 590 O O . ALA A 1 85 ? -1.308 9.779 -7.360 1.00 98.12 85 ALA A O 1
ATOM 591 N N . GLY A 1 86 ? -1.237 8.646 -9.301 1.00 98.38 86 GLY A N 1
ATOM 592 C CA . GLY A 1 86 ? -2.289 7.688 -9.002 1.00 98.38 86 GLY A CA 1
ATOM 593 C C . GLY A 1 86 ? -1.934 6.792 -7.820 1.00 98.38 86 GLY A C 1
ATOM 594 O O . GLY A 1 86 ? -2.604 6.857 -6.788 1.00 98.38 86 GLY A O 1
ATOM 595 N N . ILE A 1 87 ? -0.846 6.026 -7.956 1.00 98.62 87 ILE A N 1
ATOM 596 C CA . ILE A 1 87 ? -0.307 5.133 -6.919 1.00 98.62 87 ILE A CA 1
ATOM 597 C C . ILE A 1 87 ? 0.056 5.901 -5.645 1.00 98.62 87 ILE A C 1
ATOM 599 O O . ILE A 1 87 ? -0.310 5.462 -4.557 1.00 98.62 87 ILE A O 1
ATOM 603 N N . ASP A 1 88 ? 0.720 7.051 -5.772 1.00 98.69 88 ASP A N 1
ATOM 604 C CA . ASP A 1 88 ? 1.133 7.899 -4.652 1.00 98.69 88 ASP A CA 1
ATOM 605 C C . ASP A 1 88 ? -0.039 8.209 -3.712 1.00 98.69 88 ASP A C 1
ATOM 607 O O . ASP A 1 88 ? -0.045 7.782 -2.557 1.00 98.69 88 ASP A O 1
ATOM 611 N N . GLY A 1 89 ? -1.097 8.833 -4.236 1.00 98.75 89 GLY A N 1
ATOM 612 C CA . GLY A 1 89 ? -2.264 9.181 -3.428 1.00 98.75 89 GLY A CA 1
ATOM 613 C C . GLY A 1 89 ? -3.164 7.996 -3.044 1.00 98.75 89 GLY A C 1
ATOM 614 O O . GLY A 1 89 ? -3.970 8.146 -2.128 1.00 98.75 89 GLY A O 1
ATOM 615 N N . ILE A 1 90 ? -3.047 6.826 -3.695 1.00 98.81 90 ILE A N 1
ATOM 616 C CA . ILE A 1 90 ? -3.655 5.583 -3.179 1.00 98.81 90 ILE A CA 1
ATOM 617 C C . ILE A 1 90 ? -2.914 5.156 -1.908 1.00 98.81 90 ILE A C 1
ATOM 619 O O . ILE A 1 90 ? -3.556 4.863 -0.905 1.00 98.81 90 ILE A O 1
ATOM 623 N N . VAL A 1 91 ? -1.579 5.154 -1.913 1.00 98.81 91 VAL A N 1
ATOM 624 C CA . VAL A 1 91 ? -0.793 4.760 -0.734 1.00 98.81 91 VAL A CA 1
ATOM 625 C C . VAL A 1 91 ? -0.970 5.755 0.412 1.00 98.81 91 VAL A C 1
ATOM 627 O O . VAL A 1 91 ? -1.205 5.321 1.537 1.00 98.81 91 VAL A O 1
ATOM 630 N N . GLU A 1 92 ? -0.932 7.067 0.151 1.00 98.69 92 GLU A N 1
ATOM 631 C CA . GLU A 1 92 ? -1.160 8.069 1.205 1.00 98.69 92 GLU A CA 1
ATOM 632 C C . GLU A 1 92 ? -2.565 7.963 1.809 1.00 98.69 92 GLU A C 1
ATOM 634 O O . GLU A 1 92 ? -2.702 7.916 3.031 1.00 98.69 92 GLU A O 1
ATOM 639 N N . GLY A 1 93 ? -3.609 7.862 0.975 1.00 98.69 93 GLY A N 1
ATOM 640 C CA . GLY A 1 93 ? -4.986 7.737 1.457 1.00 98.69 93 GLY A CA 1
ATOM 641 C C . GLY A 1 93 ? -5.235 6.439 2.232 1.00 98.69 93 GLY A C 1
ATOM 642 O O . GLY A 1 93 ? -5.917 6.461 3.257 1.00 98.69 93 GLY A O 1
ATOM 643 N N . MET A 1 94 ? -4.632 5.329 1.791 1.00 98.56 94 MET A N 1
ATOM 644 C CA . MET A 1 94 ? -4.736 4.031 2.459 1.00 98.56 94 MET A CA 1
ATOM 645 C C . MET A 1 94 ? -4.026 4.056 3.814 1.00 98.56 94 MET A C 1
ATOM 647 O O . MET A 1 94 ? -4.609 3.626 4.804 1.00 98.56 94 MET A O 1
ATOM 651 N N . LEU A 1 95 ? -2.806 4.603 3.888 1.00 98.50 95 LEU A N 1
ATOM 652 C CA . LEU A 1 95 ? -2.074 4.743 5.150 1.00 98.50 95 LEU A CA 1
ATOM 653 C C . LEU A 1 95 ? -2.792 5.688 6.119 1.00 98.50 95 LEU A C 1
ATOM 655 O O . LEU A 1 95 ? -2.941 5.346 7.288 1.00 98.50 95 LEU A O 1
ATOM 659 N N . GLN A 1 96 ? -3.295 6.835 5.650 1.00 98.44 96 GLN A N 1
ATOM 660 C CA . GLN A 1 96 ? -4.057 7.770 6.484 1.00 98.44 96 GLN A CA 1
ATOM 661 C C . GLN A 1 96 ? -5.290 7.097 7.107 1.00 98.44 96 GLN A C 1
ATOM 663 O O . GLN A 1 96 ? -5.549 7.257 8.301 1.00 98.44 96 GLN A O 1
ATOM 668 N N . ARG A 1 97 ? -6.043 6.330 6.310 1.00 98.62 97 ARG A N 1
ATOM 669 C CA . ARG A 1 97 ? -7.230 5.599 6.770 1.00 98.62 97 ARG A CA 1
ATOM 670 C C . ARG A 1 97 ? -6.870 4.437 7.693 1.00 98.62 97 ARG A C 1
ATOM 672 O O . ARG A 1 97 ? -7.488 4.318 8.741 1.00 98.62 97 ARG A O 1
ATOM 679 N N . ALA A 1 98 ? -5.850 3.641 7.372 1.00 98.19 98 ALA A N 1
ATOM 680 C CA . ALA A 1 98 ? -5.409 2.522 8.209 1.00 98.19 98 ALA A CA 1
ATOM 681 C C . ALA A 1 98 ? -4.906 2.984 9.589 1.00 98.19 98 ALA A C 1
ATOM 683 O O . ALA A 1 98 ? -5.240 2.375 10.599 1.00 98.19 98 ALA A O 1
ATOM 684 N N . LEU A 1 99 ? -4.188 4.111 9.646 1.00 97.69 99 LEU A N 1
ATOM 685 C CA . LEU A 1 99 ? -3.755 4.756 10.893 1.00 97.69 99 LEU A CA 1
ATOM 686 C C . LEU A 1 99 ? -4.902 5.449 11.658 1.00 97.69 99 LEU A C 1
ATOM 688 O O . LEU A 1 99 ? -4.699 5.899 12.782 1.00 97.69 99 LEU A O 1
ATOM 692 N N . SER A 1 100 ? -6.096 5.531 11.065 1.00 97.81 100 SER A N 1
ATOM 693 C CA . SER A 1 100 ? -7.315 6.060 11.694 1.00 97.81 100 SER A CA 1
ATOM 694 C C . SER A 1 100 ? -8.352 4.967 12.009 1.00 97.81 100 SER A C 1
ATOM 696 O O . SER A 1 100 ? -9.334 5.246 12.695 1.00 97.81 100 SER A O 1
ATOM 698 N N . ASP A 1 101 ? -8.162 3.735 11.523 1.00 98.12 101 ASP A N 1
ATOM 699 C CA . ASP A 1 101 ? -9.058 2.602 11.766 1.00 98.12 101 ASP A CA 1
ATOM 700 C C . ASP A 1 101 ? -8.635 1.878 13.062 1.00 98.12 101 ASP A C 1
ATOM 702 O O . ASP A 1 101 ? -7.526 1.337 13.128 1.00 98.12 101 ASP A O 1
ATOM 706 N N . PRO A 1 102 ? -9.493 1.815 14.101 1.00 97.75 102 PRO A N 1
ATOM 707 C CA . PRO A 1 102 ? -9.152 1.180 15.375 1.00 97.75 102 PRO A CA 1
ATOM 708 C C . PRO A 1 102 ? -8.895 -0.333 15.267 1.00 97.75 102 PRO A C 1
ATOM 710 O O . PRO A 1 102 ? -8.307 -0.906 16.183 1.00 97.75 102 PRO A O 1
ATOM 713 N N . ARG A 1 103 ? -9.309 -0.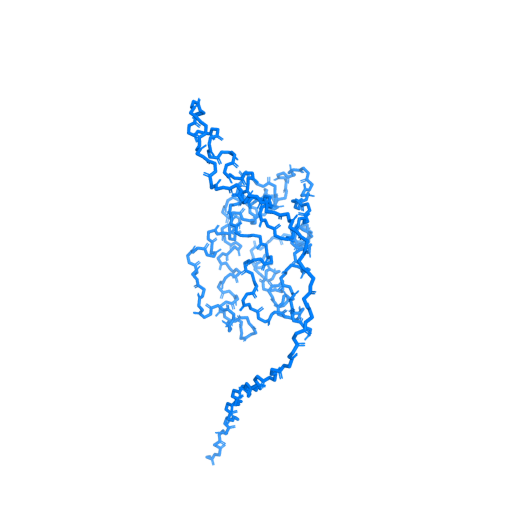988 14.172 1.00 97.88 103 ARG A N 1
ATOM 714 C CA . ARG A 1 103 ? -9.008 -2.400 13.881 1.00 97.88 103 ARG A CA 1
ATOM 715 C C . ARG A 1 103 ? -7.565 -2.597 13.414 1.00 97.88 103 ARG A C 1
ATOM 717 O O . ARG A 1 103 ? -7.004 -3.665 13.624 1.00 97.88 103 ARG A O 1
ATOM 724 N N . LEU A 1 104 ? -6.990 -1.585 12.762 1.00 97.94 104 LEU A N 1
ATOM 725 C CA . LEU A 1 104 ? -5.710 -1.669 12.054 1.00 97.94 104 LEU A CA 1
ATOM 726 C C . LEU A 1 104 ? -4.578 -0.934 12.779 1.00 97.94 104 LEU A C 1
ATOM 728 O O . LEU A 1 104 ? -3.448 -1.420 12.785 1.00 97.94 104 LEU A O 1
ATOM 732 N N . LEU A 1 105 ? -4.875 0.194 13.434 1.00 96.94 105 LEU A N 1
ATOM 733 C CA . LEU A 1 105 ? -3.908 1.020 14.164 1.00 96.94 105 LEU A CA 1
ATOM 734 C C . LEU A 1 105 ? -2.943 0.231 15.085 1.00 96.94 105 LEU A C 1
ATOM 736 O O . LEU A 1 105 ? -1.751 0.547 15.056 1.00 96.94 105 LEU A O 1
ATOM 740 N N . PRO A 1 106 ? -3.367 -0.803 15.850 1.00 96.25 106 PRO A N 1
ATOM 741 C CA . PRO A 1 106 ? -2.456 -1.559 16.716 1.00 96.25 106 PRO A CA 1
ATOM 742 C C . PRO A 1 106 ? -1.262 -2.207 15.996 1.00 96.25 106 PRO A C 1
ATOM 744 O O . PRO A 1 106 ? -0.215 -2.379 16.613 1.00 96.25 106 PRO A O 1
ATOM 747 N N . PHE A 1 107 ? -1.380 -2.529 14.703 1.00 96.00 107 PHE A N 1
ATOM 748 C CA . PHE A 1 107 ? -0.309 -3.169 13.928 1.00 96.00 107 PHE A CA 1
ATOM 749 C C . PHE A 1 107 ? 0.777 -2.193 13.437 1.00 96.00 107 PHE A C 1
ATOM 751 O O . PHE A 1 107 ? 1.801 -2.636 12.922 1.00 96.00 107 PHE A O 1
ATOM 758 N N . PHE A 1 108 ? 0.581 -0.877 13.589 1.00 94.75 108 PHE A N 1
ATOM 759 C CA . PHE A 1 108 ? 1.505 0.153 13.089 1.00 94.75 108 PHE A CA 1
ATOM 760 C C . PHE A 1 108 ? 2.366 0.819 14.174 1.00 94.75 108 PHE A C 1
ATOM 762 O O . PHE A 1 108 ? 3.145 1.711 13.846 1.00 94.75 108 PHE A O 1
ATOM 769 N N . GLY A 1 109 ? 2.253 0.405 15.443 1.00 89.44 109 GLY A N 1
ATOM 770 C CA . GLY A 1 109 ? 2.927 1.063 16.575 1.00 89.44 109 GLY A CA 1
ATOM 771 C C . GLY A 1 109 ? 4.452 1.175 16.433 1.00 89.44 109 GLY A C 1
ATOM 772 O O . GLY A 1 109 ? 5.008 2.239 16.689 1.00 89.44 109 GLY A O 1
ATOM 773 N N . ASP A 1 110 ? 5.098 0.110 15.949 1.00 90.62 110 ASP A N 1
ATOM 774 C CA . ASP A 1 110 ? 6.552 0.036 15.734 1.00 90.62 110 ASP A CA 1
ATOM 775 C C . ASP A 1 110 ? 6.952 0.196 14.249 1.00 90.62 110 ASP A C 1
ATOM 777 O O . ASP A 1 110 ? 8.085 -0.093 13.858 1.00 90.62 110 ASP A O 1
ATOM 781 N N . ALA A 1 111 ? 6.023 0.613 13.379 1.00 93.19 111 ALA A N 1
ATOM 782 C CA . ALA A 1 111 ? 6.260 0.658 11.940 1.00 93.19 111 ALA A CA 1
ATOM 783 C C . ALA A 1 111 ? 7.079 1.890 11.514 1.00 93.19 111 ALA A C 1
ATOM 785 O O . ALA A 1 111 ? 6.698 3.035 11.760 1.00 93.19 111 ALA A O 1
ATOM 786 N N . ASP A 1 112 ? 8.148 1.667 10.745 1.00 96.12 112 ASP A N 1
ATOM 787 C CA . ASP A 1 112 ? 8.823 2.717 9.973 1.00 96.12 112 ASP A CA 1
ATOM 788 C C . ASP A 1 112 ? 7.896 3.184 8.833 1.00 96.12 112 ASP A C 1
ATOM 790 O O . ASP A 1 112 ? 7.908 2.649 7.721 1.00 96.12 112 ASP A O 1
ATOM 794 N N . LEU A 1 113 ? 7.029 4.158 9.131 1.00 96.56 113 LEU A N 1
ATOM 795 C CA . LEU A 1 113 ? 6.043 4.690 8.186 1.00 96.56 113 LEU A CA 1
ATOM 796 C C . LEU A 1 113 ? 6.667 5.330 6.923 1.00 96.56 113 LEU A C 1
ATOM 798 O O . LEU A 1 113 ? 6.081 5.167 5.847 1.00 96.56 113 LEU A O 1
ATOM 802 N N . PRO A 1 114 ? 7.810 6.049 6.975 1.00 97.50 114 PRO A N 1
ATOM 803 C CA . PRO A 1 114 ? 8.549 6.470 5.779 1.00 97.50 114 PRO A CA 1
ATOM 804 C C . PRO A 1 114 ? 8.987 5.310 4.868 1.00 97.50 114 PRO A C 1
ATOM 806 O O . PRO A 1 114 ? 8.747 5.357 3.655 1.00 97.50 114 PRO A O 1
ATOM 809 N N . ASN A 1 115 ? 9.578 4.251 5.426 1.00 96.81 115 ASN A N 1
ATOM 810 C CA . ASN A 1 115 ? 9.983 3.074 4.657 1.00 96.81 115 ASN A CA 1
ATOM 811 C C . ASN A 1 115 ? 8.761 2.311 4.123 1.00 96.81 115 ASN A C 1
ATOM 813 O O . ASN A 1 115 ? 8.673 2.057 2.923 1.00 96.81 115 ASN A O 1
ATOM 817 N N . LEU A 1 116 ? 7.763 2.033 4.969 1.00 97.06 116 LEU A N 1
ATOM 818 C CA . LEU A 1 116 ? 6.518 1.353 4.594 1.00 97.06 116 LEU A CA 1
ATOM 819 C C . LEU A 1 116 ? 5.827 2.034 3.405 1.00 97.06 116 LEU A C 1
ATOM 821 O O . LEU A 1 116 ? 5.468 1.379 2.430 1.00 97.06 116 LEU A O 1
ATOM 825 N N . ARG A 1 117 ? 5.696 3.363 3.453 1.00 98.25 117 ARG A N 1
ATOM 826 C CA . ARG A 1 117 ? 5.173 4.195 2.361 1.00 98.25 117 ARG A CA 1
ATOM 827 C C . ARG A 1 117 ? 5.952 4.006 1.059 1.00 98.25 117 ARG A C 1
ATOM 829 O O . ARG A 1 117 ? 5.345 3.866 -0.001 1.00 98.25 117 ARG A O 1
ATOM 836 N N . THR A 1 118 ? 7.280 3.991 1.134 1.00 97.81 118 THR A N 1
ATOM 837 C CA . THR A 1 118 ? 8.161 3.790 -0.026 1.00 97.81 118 THR A CA 1
ATOM 838 C C . THR A 1 118 ? 7.965 2.394 -0.624 1.00 97.81 118 THR A C 1
ATOM 840 O O . THR A 1 118 ? 7.751 2.254 -1.830 1.00 97.81 118 THR A O 1
ATOM 843 N N . GLN A 1 119 ? 7.934 1.369 0.230 1.00 97.62 119 GLN A N 1
ATOM 844 C CA . GLN A 1 119 ? 7.758 -0.025 -0.171 1.00 97.62 119 GLN A CA 1
ATOM 845 C C . GLN A 1 119 ? 6.370 -0.292 -0.768 1.00 97.62 119 GLN A C 1
ATOM 847 O O . GLN A 1 119 ? 6.272 -0.946 -1.806 1.00 97.62 119 GLN A O 1
ATOM 852 N N . LEU A 1 120 ? 5.304 0.272 -0.192 1.00 98.19 120 LEU A N 1
ATOM 853 C CA . LEU A 1 120 ? 3.946 0.180 -0.737 1.00 98.19 120 LEU A CA 1
ATOM 854 C C . LEU A 1 120 ? 3.838 0.835 -2.119 1.00 98.19 120 LEU A C 1
ATOM 856 O O . LEU A 1 120 ? 3.263 0.233 -3.024 1.00 98.19 120 LEU A O 1
ATOM 860 N N . LYS A 1 121 ? 4.434 2.019 -2.329 1.00 98.56 121 LYS A N 1
ATOM 861 C CA . LYS A 1 121 ? 4.445 2.680 -3.650 1.00 98.56 121 LYS A CA 1
ATOM 862 C C . LYS A 1 121 ? 5.166 1.829 -4.696 1.00 98.56 121 LYS A C 1
ATOM 864 O O . LYS A 1 121 ? 4.620 1.613 -5.779 1.00 98.56 121 LYS A O 1
ATOM 869 N N . ALA A 1 122 ? 6.341 1.292 -4.364 1.00 97.31 122 ALA A N 1
ATOM 870 C CA . ALA A 1 122 ? 7.091 0.400 -5.248 1.00 97.31 122 ALA A CA 1
ATOM 871 C C . ALA A 1 122 ? 6.311 -0.892 -5.566 1.00 97.31 122 ALA A C 1
ATOM 873 O O . ALA A 1 122 ? 6.193 -1.276 -6.733 1.00 97.31 122 ALA A O 1
ATOM 874 N N . GLN A 1 123 ? 5.713 -1.527 -4.553 1.00 97.12 123 GLN A N 1
ATOM 875 C CA . GLN A 1 123 ? 4.937 -2.757 -4.706 1.00 97.12 123 GLN A CA 1
ATOM 876 C C . GLN A 1 123 ? 3.670 -2.539 -5.544 1.00 97.12 123 GLN A C 1
ATOM 878 O O . GLN A 1 123 ? 3.426 -3.287 -6.489 1.00 97.12 123 GLN A O 1
ATOM 883 N N . PHE A 1 124 ? 2.882 -1.504 -5.244 1.00 98.06 124 PHE A N 1
ATOM 884 C CA . PHE A 1 124 ? 1.635 -1.195 -5.950 1.00 98.06 124 PHE A CA 1
ATOM 885 C C . PHE A 1 124 ? 1.904 -0.785 -7.404 1.00 98.06 124 PHE A C 1
ATOM 887 O O . PHE A 1 124 ? 1.204 -1.237 -8.313 1.00 98.06 124 PHE A O 1
ATOM 894 N N . CYS A 1 125 ? 2.961 -0.002 -7.647 1.00 97.62 125 CYS A N 1
ATOM 895 C CA . CYS A 1 125 ? 3.438 0.308 -8.993 1.00 97.62 125 CYS A CA 1
ATOM 896 C C . CYS A 1 125 ? 3.808 -0.969 -9.767 1.00 97.62 125 CYS A C 1
ATOM 898 O O . CYS A 1 125 ? 3.277 -1.189 -10.853 1.00 97.62 125 CYS A O 1
ATOM 900 N N . ARG A 1 126 ? 4.642 -1.855 -9.199 1.00 95.88 126 ARG A N 1
ATOM 901 C CA . ARG A 1 126 ? 5.051 -3.110 -9.854 1.00 95.88 126 ARG A CA 1
ATOM 902 C C . ARG A 1 126 ? 3.859 -4.020 -10.168 1.00 95.88 126 ARG A C 1
ATOM 904 O O . ARG A 1 126 ? 3.727 -4.499 -11.289 1.00 95.88 126 ARG A O 1
ATOM 911 N N . LEU A 1 127 ? 2.984 -4.259 -9.189 1.00 95.38 127 LEU A N 1
ATOM 912 C CA . LEU A 1 127 ? 1.843 -5.177 -9.321 1.00 95.38 127 LEU A CA 1
ATOM 913 C C . LEU A 1 127 ? 0.789 -4.696 -10.320 1.00 95.38 127 LEU A C 1
ATOM 915 O O . LEU A 1 127 ? 0.123 -5.512 -10.946 1.00 95.38 127 LEU A O 1
ATOM 919 N N . SER A 1 128 ? 0.644 -3.383 -10.493 1.00 96.12 128 SER A N 1
ATOM 920 C CA . SER A 1 128 ? -0.260 -2.811 -11.496 1.00 96.12 128 SER A CA 1
ATOM 921 C C . SER A 1 128 ? 0.333 -2.759 -12.912 1.00 96.12 128 SER A C 1
ATOM 923 O O . SER A 1 128 ? -0.333 -2.272 -13.824 1.00 96.12 128 SER A O 1
ATOM 925 N N . GLY A 1 129 ? 1.552 -3.268 -13.126 1.00 94.38 129 GLY A N 1
ATOM 926 C CA . GLY A 1 129 ? 2.234 -3.248 -14.424 1.00 94.38 129 GLY A CA 1
ATOM 927 C C . GLY A 1 129 ? 2.990 -1.947 -14.720 1.00 94.38 129 GLY A C 1
ATOM 928 O O . GLY A 1 129 ? 3.269 -1.650 -15.880 1.00 94.38 129 GLY A O 1
ATOM 929 N N . GLY A 1 130 ? 3.294 -1.151 -13.692 1.00 94.25 130 GLY A N 1
ATOM 930 C CA . GLY A 1 130 ? 4.174 0.013 -13.785 1.00 94.25 130 GLY A CA 1
ATOM 931 C C . GLY A 1 130 ? 5.665 -0.366 -13.802 1.00 94.25 130 GLY A C 1
ATOM 932 O O . GLY A 1 130 ? 6.025 -1.500 -13.490 1.00 94.25 130 GLY A O 1
ATOM 933 N N . PRO A 1 131 ? 6.559 0.584 -14.133 1.00 94.00 131 PRO A N 1
ATOM 934 C CA . PRO A 1 131 ? 7.984 0.319 -14.370 1.00 94.00 131 PRO A CA 1
ATOM 935 C C . PRO A 1 131 ? 8.822 0.121 -13.092 1.00 94.00 131 PRO A C 1
ATOM 937 O O . PRO A 1 131 ? 10.041 -0.005 -13.176 1.00 94.00 131 PRO A O 1
ATOM 940 N N . CYS A 1 132 ? 8.211 0.148 -11.905 1.00 92.62 132 CYS A N 1
ATOM 941 C CA . CYS A 1 132 ? 8.943 0.102 -10.643 1.00 92.62 132 CYS A CA 1
ATOM 942 C C . CYS A 1 132 ? 9.435 -1.312 -10.305 1.00 92.62 132 CYS A C 1
ATOM 944 O O . CYS A 1 132 ? 8.706 -2.297 -10.443 1.00 92.62 132 CYS A O 1
ATOM 946 N N . VAL A 1 133 ? 10.646 -1.396 -9.758 1.00 89.56 133 VAL A N 1
ATOM 947 C CA . VAL A 1 133 ? 11.159 -2.606 -9.106 1.00 89.56 133 VAL A CA 1
ATOM 948 C C . VAL A 1 133 ? 10.775 -2.564 -7.626 1.00 89.56 133 VAL A C 1
ATOM 950 O O . VAL A 1 133 ? 10.810 -1.508 -7.000 1.00 89.56 133 VAL A O 1
ATOM 953 N N . TYR A 1 134 ? 10.392 -3.713 -7.070 1.00 90.19 134 TYR A N 1
ATOM 954 C CA . TYR A 1 134 ? 10.178 -3.884 -5.636 1.00 90.19 134 TYR A CA 1
ATOM 955 C C . TYR A 1 134 ? 11.325 -4.721 -5.071 1.00 90.19 134 TYR A C 1
ATOM 957 O O . TYR A 1 134 ? 11.445 -5.895 -5.417 1.00 90.19 134 TYR A O 1
ATOM 965 N N . GLU A 1 135 ? 12.153 -4.107 -4.227 1.00 88.31 135 GLU A N 1
ATOM 966 C CA . GLU A 1 135 ? 13.317 -4.738 -3.580 1.00 88.31 135 GLU A CA 1
ATOM 967 C C . GLU A 1 135 ? 13.080 -5.022 -2.082 1.00 88.31 135 GLU A C 1
ATOM 969 O O . GLU A 1 135 ? 13.992 -5.430 -1.365 1.00 88.31 135 GLU A O 1
ATOM 974 N N . GLY A 1 136 ? 11.856 -4.797 -1.589 1.00 89.56 136 GLY A N 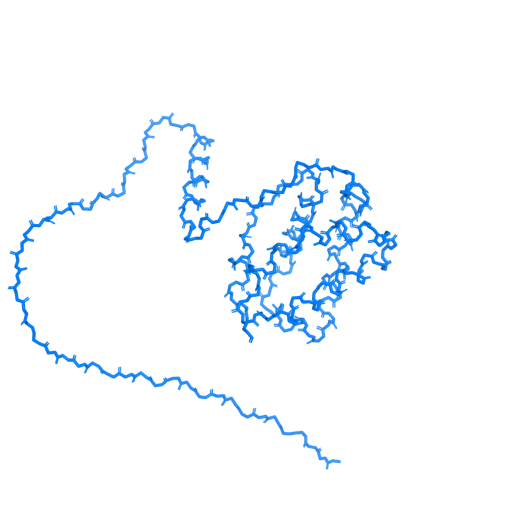1
ATOM 975 C CA . GLY A 1 136 ? 11.475 -5.071 -0.205 1.00 89.56 136 GLY A CA 1
ATOM 976 C C . GLY A 1 136 ? 11.364 -6.565 0.125 1.00 89.56 136 GLY A C 1
ATOM 977 O O . GLY A 1 136 ? 11.417 -7.441 -0.741 1.00 89.56 136 GLY A O 1
ATOM 978 N N . ALA A 1 137 ? 11.189 -6.859 1.414 1.00 89.62 137 ALA A N 1
ATOM 979 C CA . ALA A 1 137 ? 11.015 -8.222 1.902 1.00 89.62 137 ALA A CA 1
ATOM 980 C C . ALA A 1 137 ? 9.780 -8.906 1.284 1.00 89.62 137 ALA A C 1
ATOM 982 O O . ALA A 1 137 ? 8.766 -8.270 0.997 1.00 89.62 137 ALA A O 1
ATOM 983 N N . ASN A 1 138 ? 9.833 -10.233 1.128 1.00 92.50 138 ASN A N 1
ATOM 984 C CA . ASN A 1 138 ? 8.652 -10.995 0.724 1.00 92.50 138 ASN A CA 1
ATOM 985 C C . ASN A 1 138 ? 7.517 -10.830 1.761 1.00 92.50 138 ASN A C 1
ATOM 987 O O . ASN A 1 138 ? 7.771 -10.561 2.938 1.00 92.50 138 ASN A O 1
ATOM 991 N N . MET A 1 139 ? 6.262 -11.005 1.336 1.00 94.75 139 MET A N 1
ATOM 992 C CA . MET A 1 139 ? 5.109 -10.700 2.193 1.00 94.75 139 MET A CA 1
ATOM 993 C C . MET A 1 139 ? 5.044 -11.542 3.470 1.00 94.75 139 MET A C 1
ATOM 995 O O . MET A 1 139 ? 4.584 -11.017 4.479 1.00 94.75 139 MET A O 1
ATOM 999 N N . ARG A 1 140 ? 5.561 -12.780 3.485 1.00 94.25 140 ARG A N 1
ATOM 1000 C CA . ARG A 1 140 ? 5.656 -13.549 4.733 1.00 94.25 140 ARG A CA 1
ATOM 1001 C C . ARG A 1 140 ? 6.646 -12.897 5.692 1.00 94.25 140 ARG A C 1
ATOM 1003 O O . ARG A 1 140 ? 6.290 -12.625 6.829 1.00 94.25 140 ARG A O 1
ATOM 1010 N N . LYS A 1 141 ? 7.871 -12.614 5.242 1.00 93.75 141 LYS A N 1
ATOM 1011 C CA . LYS A 1 141 ? 8.918 -11.992 6.072 1.00 93.75 141 LYS A CA 1
ATOM 1012 C C . LYS A 1 141 ? 8.501 -10.613 6.586 1.00 93.75 141 LYS A C 1
ATOM 1014 O O . LYS A 1 141 ? 8.721 -10.326 7.755 1.00 93.75 141 LYS A O 1
ATOM 1019 N N . ALA A 1 142 ? 7.864 -9.801 5.741 1.00 94.62 142 ALA A N 1
ATOM 1020 C CA . ALA A 1 142 ? 7.393 -8.463 6.100 1.00 94.62 142 ALA A CA 1
ATOM 1021 C C . ALA A 1 142 ? 6.334 -8.460 7.222 1.00 94.62 142 ALA A C 1
ATOM 1023 O O . ALA A 1 142 ? 6.269 -7.497 7.978 1.00 94.62 142 ALA A O 1
ATOM 1024 N N . HIS A 1 143 ? 5.541 -9.530 7.353 1.00 96.00 143 HIS A N 1
ATOM 1025 C CA . HIS A 1 143 ? 4.440 -9.627 8.322 1.00 96.00 143 HIS A CA 1
ATOM 1026 C C . HIS A 1 143 ? 4.650 -10.723 9.387 1.00 96.00 143 HIS A C 1
ATOM 1028 O O . HIS A 1 143 ? 3.769 -10.971 10.204 1.00 96.00 143 HIS A O 1
ATOM 1034 N N . ALA A 1 144 ? 5.816 -11.382 9.418 1.00 93.19 144 ALA A N 1
ATOM 1035 C CA . ALA A 1 144 ? 6.078 -12.540 10.282 1.00 93.19 144 ALA A CA 1
ATOM 1036 C C . ALA A 1 144 ? 6.029 -12.238 11.792 1.00 93.19 144 ALA A C 1
ATOM 1038 O O . ALA A 1 144 ? 5.851 -13.161 12.580 1.00 93.19 144 ALA A O 1
ATOM 1039 N N . GLY A 1 145 ? 6.214 -10.974 12.188 1.00 92.94 145 GLY A N 1
ATOM 1040 C CA . GLY A 1 145 ? 6.166 -10.522 13.583 1.00 92.94 145 GLY A CA 1
ATOM 1041 C C . GLY A 1 145 ? 4.803 -9.996 14.047 1.00 92.94 145 GLY A C 1
ATOM 1042 O O . GLY A 1 145 ? 4.736 -9.417 15.125 1.00 92.94 145 GLY A O 1
ATOM 1043 N N . LEU A 1 146 ? 3.746 -10.136 13.239 1.00 94.44 146 LEU A N 1
ATOM 1044 C CA . LEU A 1 146 ? 2.406 -9.611 13.519 1.00 94.44 146 LEU A CA 1
ATOM 1045 C C . LEU A 1 146 ? 1.402 -10.766 13.614 1.00 94.44 146 LEU A C 1
ATOM 1047 O O . LEU A 1 146 ? 1.360 -11.585 12.702 1.00 94.44 146 LEU A O 1
ATOM 1051 N N . ASP A 1 147 ? 0.566 -10.809 14.654 1.00 95.38 147 ASP A N 1
ATOM 1052 C CA . ASP A 1 147 ? -0.491 -11.825 14.811 1.00 95.38 147 ASP A CA 1
ATOM 1053 C C . ASP A 1 147 ? -1.723 -11.476 13.945 1.00 95.38 147 ASP A C 1
ATOM 1055 O O . ASP A 1 147 ? -2.726 -10.948 14.431 1.00 95.38 147 ASP A O 1
ATOM 1059 N N . LEU A 1 148 ? -1.628 -11.709 12.632 1.00 97.19 148 LEU A N 1
ATOM 1060 C CA . LEU A 1 148 ? -2.626 -11.291 11.643 1.00 97.19 148 LEU A CA 1
ATOM 1061 C C . LEU A 1 148 ? -3.601 -12.418 11.299 1.00 97.19 148 LEU A C 1
ATOM 1063 O O . LEU A 1 148 ? -3.216 -13.472 10.778 1.00 97.19 148 LEU A O 1
ATOM 1067 N N . ARG A 1 149 ? -4.894 -12.154 11.507 1.00 97.75 149 ARG A N 1
ATOM 1068 C CA . ARG A 1 149 ? -6.005 -13.034 11.119 1.00 97.75 149 ARG A CA 1
ATOM 1069 C C . ARG A 1 149 ? -6.627 -12.556 9.806 1.00 97.75 149 ARG A C 1
ATOM 1071 O O . ARG A 1 149 ? -6.430 -11.423 9.365 1.00 97.75 149 ARG A O 1
ATOM 1078 N N . ALA A 1 150 ? -7.480 -13.390 9.212 1.00 96.94 150 ALA A N 1
ATOM 1079 C CA . ALA A 1 150 ? -8.217 -13.039 7.992 1.00 96.94 150 ALA A CA 1
ATOM 1080 C C . ALA A 1 150 ? -9.090 -11.773 8.145 1.00 96.94 150 ALA A C 1
ATOM 1082 O O . ALA A 1 150 ? -9.222 -10.999 7.201 1.00 96.94 150 ALA A O 1
ATOM 1083 N N . ALA A 1 151 ? -9.649 -11.523 9.336 1.00 97.69 151 ALA A N 1
ATOM 1084 C CA . ALA A 1 151 ? -10.429 -10.313 9.612 1.00 97.69 151 ALA A CA 1
ATOM 1085 C C . ALA A 1 151 ? -9.587 -9.027 9.514 1.00 97.69 151 ALA A C 1
ATOM 1087 O O . ALA A 1 151 ? -10.066 -8.018 9.001 1.00 97.69 151 ALA A O 1
ATOM 1088 N N . ASP A 1 152 ? -8.330 -9.081 9.957 1.00 97.94 152 ASP A N 1
ATOM 1089 C CA . ASP A 1 152 ? -7.419 -7.934 9.975 1.00 97.94 152 ASP A CA 1
ATOM 1090 C C . ASP A 1 152 ? -6.919 -7.628 8.548 1.00 97.94 152 ASP A C 1
ATOM 1092 O O . ASP A 1 152 ? -6.883 -6.474 8.122 1.00 97.94 152 ASP A O 1
ATOM 1096 N N . PHE A 1 153 ? -6.655 -8.675 7.752 1.00 97.88 153 PHE A N 1
ATOM 1097 C CA . PHE A 1 153 ? -6.385 -8.548 6.315 1.00 97.88 153 PHE A CA 1
ATOM 1098 C C . PHE A 1 153 ? -7.576 -7.937 5.556 1.00 97.88 153 PHE A C 1
ATOM 1100 O O . PHE A 1 153 ? -7.398 -7.024 4.750 1.00 97.88 153 PHE A O 1
ATOM 1107 N N . ASN A 1 154 ? -8.799 -8.405 5.829 1.00 97.62 154 ASN A N 1
ATOM 1108 C CA . ASN A 1 154 ? -10.007 -7.902 5.171 1.00 97.62 154 ASN A CA 1
ATOM 1109 C C . ASN A 1 154 ? -10.288 -6.431 5.520 1.00 97.62 154 ASN A C 1
ATOM 1111 O O . ASN A 1 154 ? -10.620 -5.661 4.622 1.00 97.62 154 ASN A O 1
ATOM 1115 N N . ALA A 1 155 ? -10.061 -6.008 6.768 1.00 98.50 155 ALA A N 1
ATOM 1116 C CA . ALA A 1 155 ? -10.159 -4.600 7.160 1.00 98.50 155 ALA A CA 1
ATOM 1117 C C . ALA A 1 155 ? -9.203 -3.697 6.352 1.00 98.50 155 ALA A C 1
ATOM 1119 O O . ALA A 1 155 ? -9.580 -2.598 5.944 1.00 98.50 155 ALA A O 1
ATOM 1120 N N . LEU A 1 156 ? -7.985 -4.164 6.045 1.00 98.19 156 LEU A N 1
ATOM 1121 C CA . LEU A 1 156 ? -7.057 -3.424 5.181 1.00 98.19 156 LEU A CA 1
ATOM 1122 C C . LEU A 1 156 ? -7.526 -3.382 3.712 1.00 98.19 156 LEU A C 1
ATOM 1124 O O . LEU A 1 156 ? -7.347 -2.365 3.038 1.00 98.19 156 LEU A O 1
ATOM 1128 N N . VAL A 1 157 ? -8.157 -4.453 3.216 1.00 98.25 157 VAL A N 1
ATOM 1129 C CA . VAL A 1 157 ? -8.768 -4.490 1.872 1.00 98.25 157 VAL A CA 1
ATOM 1130 C C . VAL A 1 157 ? -9.933 -3.501 1.759 1.00 98.25 157 VAL A C 1
ATOM 1132 O O . VAL A 1 157 ? -10.000 -2.776 0.765 1.00 98.25 157 VAL A O 1
ATOM 1135 N N . GLU A 1 158 ? -10.797 -3.416 2.773 1.00 98.56 158 GLU A N 1
ATOM 1136 C CA . GLU A 1 158 ? -11.868 -2.411 2.867 1.00 98.56 158 GLU A CA 1
ATOM 1137 C C . GLU A 1 158 ? -11.291 -0.987 2.817 1.00 98.56 158 GLU A C 1
ATOM 1139 O O . GLU A 1 158 ? -11.696 -0.175 1.987 1.00 98.56 158 GLU A O 1
ATOM 1144 N N . VAL A 1 159 ? -10.265 -0.698 3.627 1.00 98.75 159 VAL A N 1
ATOM 1145 C CA . VAL A 1 159 ? -9.581 0.607 3.636 1.00 98.75 159 VAL A CA 1
ATOM 1146 C C . VAL A 1 159 ? -8.982 0.964 2.267 1.00 98.75 159 VAL A C 1
ATOM 1148 O O . VAL A 1 159 ? -9.047 2.123 1.839 1.00 98.75 159 VAL A O 1
ATOM 1151 N N . LEU A 1 160 ? -8.421 -0.009 1.545 1.00 98.69 160 LEU A N 1
ATOM 1152 C CA . LEU A 1 160 ? -7.906 0.192 0.190 1.00 98.69 160 LEU A CA 1
ATOM 1153 C C . LEU A 1 160 ? -9.037 0.442 -0.828 1.00 98.69 160 LEU A C 1
ATOM 1155 O O . LEU A 1 160 ? -8.908 1.339 -1.665 1.00 98.69 160 LEU A O 1
ATOM 1159 N N . GLN A 1 161 ? -10.153 -0.289 -0.744 1.00 98.69 161 GLN A N 1
ATOM 1160 C CA . GLN A 1 161 ? -11.352 -0.056 -1.563 1.00 98.69 161 GLN A CA 1
ATOM 1161 C C . GLN A 1 161 ? -11.910 1.354 -1.351 1.00 98.69 161 GLN A C 1
ATOM 1163 O O . GLN A 1 161 ? -12.035 2.116 -2.312 1.00 98.69 161 GLN A O 1
ATOM 1168 N N . ASP A 1 162 ? -12.139 1.744 -0.098 1.00 98.75 162 ASP A N 1
ATOM 1169 C CA . ASP A 1 162 ? -12.602 3.078 0.290 1.00 98.75 162 ASP A CA 1
ATOM 1170 C C . ASP A 1 162 ? -11.675 4.191 -0.216 1.00 98.75 162 ASP A C 1
ATOM 1172 O O . ASP A 1 162 ? -12.129 5.249 -0.662 1.00 98.75 162 ASP A O 1
ATOM 1176 N N . THR A 1 163 ? -10.361 3.956 -0.171 1.00 98.81 163 THR A N 1
ATOM 1177 C CA . THR A 1 163 ? -9.366 4.897 -0.696 1.00 98.81 163 THR A CA 1
ATOM 1178 C C . THR A 1 163 ? -9.512 5.081 -2.201 1.00 98.81 163 THR A C 1
ATOM 1180 O O . THR A 1 163 ? -9.531 6.212 -2.689 1.00 98.81 163 THR A O 1
ATOM 1183 N N . MET A 1 164 ? -9.615 3.985 -2.955 1.00 98.75 164 MET A N 1
ATOM 1184 C CA . MET A 1 164 ? -9.758 4.047 -4.408 1.00 98.75 164 MET A CA 1
ATOM 1185 C C . MET A 1 164 ? -11.110 4.643 -4.825 1.00 98.75 164 MET A C 1
ATOM 1187 O O . MET A 1 164 ? -11.158 5.442 -5.762 1.00 98.75 164 MET A O 1
ATOM 1191 N N . ALA A 1 165 ? -12.187 4.321 -4.103 1.00 98.69 165 ALA A N 1
ATOM 1192 C CA . ALA A 1 165 ? -13.517 4.884 -4.315 1.00 98.69 165 ALA A CA 1
ATOM 1193 C C . ALA A 1 165 ? -13.537 6.402 -4.073 1.00 98.69 165 ALA A C 1
ATOM 1195 O O . ALA A 1 165 ? -13.987 7.152 -4.937 1.00 98.69 165 ALA A O 1
ATOM 1196 N N . ALA A 1 166 ? -12.955 6.874 -2.965 1.00 98.56 166 ALA A N 1
ATOM 1197 C CA . ALA A 1 166 ? -12.822 8.304 -2.672 1.00 98.56 166 ALA A CA 1
ATOM 1198 C C . ALA A 1 166 ? -11.942 9.061 -3.688 1.00 98.56 166 ALA A C 1
ATOM 1200 O O . ALA A 1 166 ? -12.072 10.273 -3.836 1.00 98.56 166 ALA A O 1
ATOM 1201 N N . ARG A 1 167 ? -11.063 8.352 -4.411 1.00 98.06 167 ARG A N 1
ATOM 1202 C CA . ARG A 1 167 ? -10.242 8.887 -5.513 1.00 98.06 167 ARG A CA 1
ATOM 1203 C C . ARG A 1 167 ? -10.916 8.787 -6.888 1.00 98.06 167 ARG A C 1
ATOM 1205 O O . ARG A 1 167 ? -10.280 9.103 -7.889 1.00 98.06 167 ARG A O 1
ATOM 1212 N N . GLY A 1 168 ? -12.175 8.347 -6.959 1.00 98.25 168 GLY A N 1
ATOM 1213 C CA . GLY A 1 168 ? -12.936 8.239 -8.208 1.00 98.25 168 GLY A CA 1
ATOM 1214 C C . GLY A 1 168 ? -12.471 7.120 -9.147 1.00 98.25 168 GLY A C 1
ATOM 1215 O O . GLY A 1 168 ? -12.824 7.125 -10.325 1.00 98.25 168 GLY A O 1
ATOM 1216 N N . ILE A 1 169 ? -11.683 6.156 -8.660 1.00 98.31 169 ILE A N 1
ATOM 1217 C CA . ILE A 1 169 ? -11.197 5.035 -9.475 1.00 98.31 169 ILE A CA 1
ATOM 1218 C C . ILE A 1 169 ? -12.379 4.093 -9.767 1.00 98.31 169 ILE A C 1
ATOM 1220 O O . ILE A 1 169 ? -13.006 3.616 -8.817 1.00 98.31 169 ILE A O 1
ATOM 1224 N N . PRO A 1 170 ? -12.695 3.771 -11.038 1.00 98.19 170 PRO A N 1
ATOM 1225 C CA . PRO A 1 170 ? -13.846 2.931 -11.367 1.00 98.19 170 PRO A CA 1
ATOM 1226 C C . PRO A 1 170 ? -13.766 1.545 -10.718 1.00 98.19 170 PRO A C 1
ATOM 1228 O O . PRO A 1 170 ? -12.712 0.912 -10.740 1.00 98.19 170 PRO A O 1
ATOM 1231 N N . PHE A 1 171 ? -14.887 1.025 -10.211 1.00 97.56 171 PHE A N 1
ATOM 1232 C CA . PHE A 1 171 ? -14.946 -0.256 -9.486 1.00 97.56 171 PHE A CA 1
ATOM 1233 C C . PHE A 1 171 ? -14.317 -1.440 -10.252 1.00 97.56 171 PHE A C 1
ATOM 1235 O O . PHE A 1 171 ? -13.620 -2.269 -9.671 1.00 97.56 171 PHE A O 1
ATOM 1242 N N . ALA A 1 172 ? -14.463 -1.483 -11.580 1.00 97.56 172 ALA A N 1
ATOM 1243 C CA . ALA A 1 172 ? -13.802 -2.489 -12.416 1.00 97.56 172 ALA A CA 1
ATOM 1244 C C . ALA A 1 172 ? -12.260 -2.403 -12.364 1.00 97.56 172 ALA A C 1
ATOM 1246 O O . ALA A 1 172 ? -11.584 -3.430 -12.371 1.00 97.56 172 ALA A O 1
ATOM 1247 N N . VAL A 1 173 ? -11.692 -1.196 -12.276 1.00 98.06 173 VAL A N 1
ATOM 1248 C CA . VAL A 1 173 ? -10.244 -0.968 -12.115 1.00 98.06 173 VAL A CA 1
ATOM 1249 C C . VAL A 1 173 ? -9.796 -1.352 -10.703 1.00 98.06 173 VAL A C 1
ATOM 1251 O O . VAL A 1 173 ? -8.773 -2.019 -10.558 1.00 98.06 173 VAL A O 1
ATOM 1254 N N . GLN A 1 174 ? -10.595 -1.021 -9.681 1.00 98.31 174 GLN A N 1
ATOM 1255 C CA . GLN A 1 174 ? -10.344 -1.436 -8.296 1.00 98.31 174 GLN A CA 1
ATOM 1256 C C . GLN A 1 174 ? -10.222 -2.961 -8.187 1.00 98.31 174 GLN A C 1
ATOM 1258 O O . GLN A 1 174 ? -9.212 -3.470 -7.707 1.00 98.31 174 GLN A O 1
ATOM 1263 N N . ASN A 1 175 ? -11.199 -3.703 -8.717 1.00 97.81 175 ASN A N 1
ATOM 1264 C CA . ASN A 1 175 ? -11.203 -5.167 -8.669 1.00 97.81 175 ASN A CA 1
ATOM 1265 C C . ASN A 1 175 ? -10.030 -5.789 -9.441 1.00 97.81 175 ASN A C 1
ATOM 1267 O O . ASN A 1 175 ? -9.437 -6.758 -8.967 1.00 97.81 175 ASN A O 1
ATOM 1271 N N . ARG A 1 176 ? -9.633 -5.211 -10.586 1.00 97.44 176 ARG A N 1
ATOM 1272 C CA . ARG A 1 176 ? -8.420 -5.634 -11.313 1.00 97.44 176 ARG A CA 1
ATOM 1273 C C . ARG A 1 176 ? -7.154 -5.481 -10.469 1.00 97.44 176 ARG A C 1
ATOM 1275 O O . ARG A 1 176 ? -6.275 -6.334 -10.568 1.00 97.44 176 ARG A O 1
ATOM 1282 N N . PHE A 1 177 ? -7.055 -4.426 -9.660 1.00 97.88 177 PHE A N 1
ATOM 1283 C CA . PHE A 1 177 ? -5.914 -4.205 -8.771 1.00 97.88 177 PHE A CA 1
ATOM 1284 C C . PHE A 1 177 ? -5.942 -5.125 -7.543 1.00 97.88 177 PHE A C 1
ATOM 1286 O O . PHE A 1 177 ? -4.944 -5.778 -7.247 1.00 97.88 177 PHE A O 1
ATOM 1293 N N . LEU A 1 178 ? -7.099 -5.275 -6.893 1.00 97.62 178 LEU A N 1
ATOM 1294 C CA . LEU A 1 178 ? -7.279 -6.202 -5.769 1.00 97.62 178 LEU A CA 1
ATOM 1295 C C . LEU A 1 178 ? -6.974 -7.656 -6.157 1.00 97.62 178 LEU A C 1
ATOM 1297 O O . LEU A 1 178 ? -6.374 -8.383 -5.369 1.00 97.62 178 LEU A O 1
ATOM 1301 N N . ALA A 1 179 ? -7.288 -8.066 -7.390 1.00 96.31 179 ALA A N 1
ATOM 1302 C CA . ALA A 1 179 ? -6.927 -9.385 -7.908 1.00 96.31 179 ALA A CA 1
ATOM 1303 C C . ALA A 1 179 ? -5.402 -9.634 -7.959 1.00 96.31 179 ALA A C 1
ATOM 1305 O O . ALA A 1 179 ? -4.978 -10.778 -7.819 1.00 96.31 179 ALA A O 1
ATOM 1306 N N . GLN A 1 180 ? -4.570 -8.589 -8.101 1.00 95.56 180 GLN A N 1
ATOM 1307 C CA . GLN A 1 180 ? -3.103 -8.711 -8.017 1.00 95.56 180 GLN A CA 1
ATOM 1308 C C . GLN A 1 180 ? -2.607 -8.865 -6.570 1.00 95.56 180 GLN A C 1
ATOM 1310 O O . GLN A 1 180 ? -1.528 -9.409 -6.342 1.00 95.56 180 GLN A O 1
ATOM 1315 N N . LEU A 1 181 ? -3.383 -8.383 -5.593 1.00 95.94 181 LEU A N 1
ATOM 1316 C CA . LEU A 1 181 ? -3.049 -8.420 -4.166 1.00 95.94 181 LEU A CA 1
ATOM 1317 C C . LEU A 1 181 ? -3.574 -9.681 -3.464 1.00 95.94 181 LEU A C 1
ATOM 1319 O O . LEU A 1 181 ? -2.930 -10.181 -2.543 1.00 95.94 181 LEU A O 1
ATOM 1323 N N . ALA A 1 182 ? -4.704 -10.232 -3.917 1.00 94.25 182 ALA A N 1
ATOM 1324 C CA . ALA A 1 182 ? -5.356 -11.401 -3.321 1.00 94.25 182 ALA A CA 1
ATOM 1325 C C . ALA A 1 182 ? -4.425 -12.614 -3.063 1.00 94.25 182 ALA A C 1
ATOM 1327 O O . ALA A 1 182 ? -4.553 -13.225 -1.997 1.00 94.25 182 ALA A O 1
ATOM 1328 N N . PRO A 1 183 ? -3.444 -12.959 -3.930 1.00 94.12 183 PRO A N 1
ATOM 1329 C CA . PRO A 1 183 ? -2.516 -14.061 -3.664 1.00 94.12 183 PRO A CA 1
ATOM 1330 C C . PRO A 1 183 ? -1.666 -13.903 -2.394 1.00 94.12 183 PRO A C 1
ATOM 1332 O O . PRO A 1 183 ? -1.189 -14.914 -1.881 1.00 94.12 183 PRO A O 1
ATOM 1335 N N . PHE A 1 184 ? -1.484 -12.683 -1.872 1.00 95.06 184 PHE A N 1
ATOM 1336 C CA . PHE A 1 184 ? -0.712 -12.432 -0.649 1.00 95.06 184 PHE A CA 1
ATOM 1337 C C . PHE A 1 184 ? -1.467 -12.757 0.643 1.00 95.06 184 PHE A C 1
ATOM 1339 O O . PHE A 1 184 ? -0.834 -12.844 1.691 1.00 95.06 184 PHE A O 1
ATOM 1346 N N . HIS A 1 185 ? -2.780 -13.015 0.605 1.00 95.62 185 HIS A N 1
ATOM 1347 C CA . HIS A 1 185 ? -3.535 -13.413 1.801 1.00 95.62 185 HIS A CA 1
ATOM 1348 C C . HIS A 1 185 ? -2.875 -14.608 2.522 1.00 95.62 185 HIS A C 1
ATOM 1350 O O . HIS A 1 185 ? -2.744 -14.608 3.741 1.00 95.62 185 HIS A O 1
ATOM 1356 N N . ARG A 1 186 ? -2.385 -15.607 1.771 1.00 94.06 186 ARG A N 1
ATOM 1357 C CA . ARG A 1 186 ? -1.687 -16.807 2.299 1.00 94.06 186 ARG A CA 1
ATOM 1358 C C . ARG A 1 186 ? -0.300 -16.535 2.911 1.00 94.06 186 ARG A C 1
ATOM 1360 O O . ARG A 1 186 ? 0.314 -17.432 3.491 1.00 94.06 186 ARG A O 1
ATOM 1367 N N . ASP A 1 187 ? 0.235 -15.346 2.660 1.00 93.75 187 ASP A N 1
ATOM 1368 C CA . ASP A 1 187 ? 1.557 -14.899 3.095 1.00 93.75 187 ASP A CA 1
ATOM 1369 C C . ASP A 1 187 ? 1.468 -14.000 4.325 1.00 93.75 187 ASP A C 1
ATOM 1371 O O . ASP A 1 187 ? 2.325 -14.094 5.200 1.00 93.75 187 ASP A O 1
ATOM 1375 N N . VAL A 1 188 ? 0.419 -13.175 4.380 1.00 96.19 188 VAL A N 1
ATOM 1376 C CA . VAL A 1 188 ? 0.166 -12.182 5.429 1.00 96.19 188 VAL A CA 1
ATOM 1377 C C . VAL A 1 188 ? -0.622 -12.771 6.602 1.00 96.19 188 VAL A C 1
ATOM 1379 O O . VAL A 1 188 ? -0.271 -12.515 7.747 1.00 96.19 188 VAL A O 1
ATOM 1382 N N . VAL A 1 189 ? -1.661 -13.576 6.344 1.00 96.44 189 VAL A N 1
ATOM 1383 C CA . VAL A 1 189 ? -2.459 -14.205 7.410 1.00 96.44 189 VAL A CA 1
ATOM 1384 C C . VAL A 1 189 ? -1.699 -15.400 7.982 1.00 96.44 189 VAL A C 1
ATOM 1386 O O . VAL A 1 189 ? -1.432 -16.376 7.276 1.00 96.44 189 VAL A O 1
ATOM 1389 N N . ASN A 1 190 ? -1.357 -15.320 9.266 1.00 94.19 190 ASN A N 1
ATOM 1390 C CA . ASN A 1 190 ? -0.533 -16.300 9.979 1.00 94.19 190 ASN A CA 1
ATOM 1391 C C . ASN A 1 190 ? -1.180 -16.807 11.287 1.00 94.19 190 ASN A C 1
ATOM 1393 O O . ASN A 1 190 ? -0.784 -17.860 11.791 1.00 94.19 190 ASN A O 1
ATOM 1397 N N . THR A 1 191 ? -2.216 -16.127 11.786 1.00 90.38 191 THR A N 1
ATOM 1398 C CA . THR A 1 191 ? -3.024 -16.520 12.949 1.00 90.38 191 THR A CA 1
ATOM 1399 C C . THR A 1 191 ? -4.406 -17.021 12.504 1.00 90.38 191 THR A C 1
ATOM 1401 O O . THR A 1 191 ? -4.931 -16.598 11.471 1.00 90.38 191 THR A O 1
ATOM 1404 N N . ARG A 1 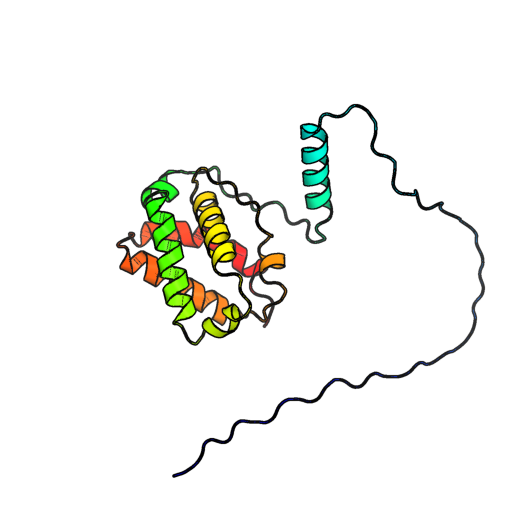192 ? -4.992 -17.954 13.268 1.00 71.94 192 ARG A N 1
ATOM 1405 C CA . ARG A 1 192 ? -6.344 -18.502 13.039 1.00 71.94 192 ARG A CA 1
ATOM 1406 C C . ARG A 1 192 ? -7.405 -17.735 13.821 1.00 71.94 192 ARG A C 1
ATOM 1408 O O . ARG A 1 192 ? -7.111 -17.388 14.985 1.00 71.94 192 ARG A O 1
#

Foldseek 3Di:
DDDDDDDDDDDDDDDDDDDDDDDDDDDDDDCPPDDDDDDPDPDDDPVRVVVVVVVVVLVPPPDPDPDPCQDQQDCVLCVLCPHLVSLLQLLVQLVVVLCVDPLRVVVCPPPPPVVVSVQSSLVLCVLSRHPHDRPDDDLLVVQVPPQDAPVSVVVSLVSSVVSCVVVVRDPVSSVVSVVSVVVCSVRNHDHD

Sequence (192 aa):
MTSSACPPPRRPFPRAPLALLLAGAFAVGSAAAQPGPAAPAPGLSPETQAEIARVRAAMADPDPRPPVVVAPADPALYRALGGPAGIDGIVEGMLQRALSDPRLLPFFGDADLPNLRTQLKAQFCRLSGGPCVYEGANMRKAHAGLDLRAADFNALVEVLQDTMAARGIPFAVQNRFLAQLAPFHRDVVNTR

Radius of gyration: 24.02 Å; chains: 1; bounding box: 59×57×58 Å

pLDDT: mean 81.15, std 20.14, range [37.5, 98.81]